Protein AF-A0AA38MM72-F1 (afdb_monomer_lite)

Foldseek 3Di:
DDDDDDDPDDDDDDDDDDDDDQPDDDPPPPPPPPPPPPPPCPPDDPVPPPPDDDAEAAFEEEACDPQQHPDQCHHPVNVVVVVVCVSSVHHYHYDYWPDHPQPWDQDPVRQTDTQLNCCLVVVGVYYDYPDDDDPSSVVRDDDDPDPDDDDDDDDDPDDDDDPPVVVVVVVDDPVVVVVVVVVLVVVLVVVLVVCVVPVPDPQSVDSVSSSVVSVVVVD

Radius of gyration: 37.75 Å; chains: 1; bounding box: 80×38×104 Å

Sequence (219 aa):
MWSFSLYDTIFVTLKPKFYLWYPYSSTFVEKNFCRMTKKFTKNLTIAQIPKILIPKPLKVRMVIRPPYVINKNSGSDIEMVKEIAKILKTELVLSHSDKPLDFGYLQPNGTPTGAFGAAYYHKADLVIGAFLVNQDRYRLLDISCSYYSEQRHWCVPRATKIPSWKQVFVTMKLETWCLIFGIYIIITTLLWGLDVVKNVETAYRKLCNCFFISLRIFL

Organism: NCBI:txid2755281

Structure (mmCIF, N/CA/C/O backbone):
data_AF-A0AA38MM72-F1
#
_entry.id   AF-A0AA38MM72-F1
#
loop_
_atom_site.group_PDB
_atom_site.id
_atom_site.type_symbol
_atom_site.label_atom_id
_atom_site.label_alt_id
_atom_site.label_comp_id
_atom_site.label_asym_id
_atom_site.label_entity_id
_atom_site.label_seq_id
_atom_site.pdbx_PDB_ins_code
_atom_site.Cartn_x
_atom_site.Cartn_y
_atom_site.Cartn_z
_atom_site.occupancy
_atom_site.B_iso_or_equiv
_atom_site.auth_seq_id
_atom_site.auth_comp_id
_atom_site.auth_asym_id
_atom_site.auth_atom_id
_atom_site.pdbx_PDB_model_num
ATOM 1 N N . MET A 1 1 ? 17.233 11.419 -11.191 1.00 32.41 1 MET A N 1
ATOM 2 C CA . MET A 1 1 ? 16.021 10.875 -10.545 1.00 32.41 1 MET A CA 1
ATOM 3 C C . MET A 1 1 ? 15.175 12.075 -10.165 1.00 32.41 1 MET A C 1
ATOM 5 O O . MET A 1 1 ? 15.543 12.782 -9.242 1.00 32.41 1 MET A O 1
ATOM 9 N N . TRP A 1 2 ? 14.158 12.400 -10.961 1.00 23.84 2 TRP A N 1
ATOM 10 C CA . TRP A 1 2 ? 13.303 13.561 -10.706 1.00 23.84 2 TRP A CA 1
ATOM 11 C C . TRP A 1 2 ? 12.098 13.081 -9.899 1.00 23.84 2 TRP A C 1
ATOM 13 O O . TRP A 1 2 ? 11.348 12.230 -10.372 1.00 23.84 2 TRP A O 1
ATOM 23 N N . SER A 1 3 ? 11.974 13.559 -8.662 1.00 23.53 3 SER A N 1
ATOM 24 C CA . SER A 1 3 ? 10.815 13.329 -7.800 1.00 23.53 3 SER A CA 1
ATOM 25 C C . SER A 1 3 ? 9.988 14.607 -7.802 1.00 23.53 3 SER A C 1
ATOM 27 O O . SER A 1 3 ? 10.490 15.660 -7.415 1.00 23.53 3 SER A O 1
ATOM 29 N N . PHE A 1 4 ? 8.749 14.529 -8.275 1.00 24.83 4 PHE A N 1
ATOM 30 C CA . PHE A 1 4 ? 7.796 15.628 -8.187 1.00 24.83 4 PHE A CA 1
ATOM 31 C C . PHE A 1 4 ? 6.841 15.325 -7.032 1.00 24.83 4 PHE A C 1
ATOM 33 O O . PHE A 1 4 ? 6.022 14.412 -7.127 1.00 24.83 4 PHE A O 1
ATOM 40 N N . SER A 1 5 ? 6.956 16.080 -5.939 1.00 27.00 5 SER A N 1
ATOM 41 C CA . SER A 1 5 ? 5.986 16.054 -4.842 1.00 27.00 5 SER A CA 1
ATOM 42 C C . SER A 1 5 ? 4.916 17.110 -5.096 1.00 27.00 5 SER A C 1
ATOM 44 O O . SER A 1 5 ? 5.187 18.305 -5.008 1.00 27.00 5 SER A O 1
ATOM 46 N N . LEU A 1 6 ? 3.698 16.670 -5.402 1.00 25.72 6 LEU A N 1
ATOM 47 C CA . LEU A 1 6 ? 2.503 17.511 -5.350 1.00 25.72 6 LEU A CA 1
ATOM 48 C C . LEU A 1 6 ? 1.948 17.449 -3.925 1.00 25.72 6 LEU A C 1
ATOM 50 O O . LEU A 1 6 ? 1.487 16.394 -3.486 1.00 25.72 6 LEU A O 1
ATOM 54 N N . TYR A 1 7 ? 2.039 18.563 -3.202 1.00 27.39 7 TYR A N 1
ATOM 55 C CA . TYR A 1 7 ? 1.445 18.721 -1.879 1.00 27.39 7 TYR A CA 1
ATOM 56 C C . TYR A 1 7 ? 0.093 19.420 -2.022 1.00 27.39 7 TYR A C 1
ATOM 58 O O . TYR A 1 7 ? 0.056 20.620 -2.275 1.00 27.39 7 TYR A O 1
ATOM 66 N N . ASP A 1 8 ? -1.000 18.692 -1.804 1.00 26.11 8 ASP A N 1
ATOM 67 C CA . ASP A 1 8 ? -2.289 19.302 -1.474 1.00 26.11 8 ASP A CA 1
ATOM 68 C C . ASP A 1 8 ? -2.434 19.279 0.050 1.00 26.11 8 ASP A C 1
ATOM 70 O O . ASP A 1 8 ? -2.886 18.299 0.645 1.00 26.11 8 ASP A O 1
ATOM 74 N N . THR A 1 9 ? -1.985 20.346 0.709 1.00 26.16 9 THR A N 1
ATOM 75 C CA . THR A 1 9 ? -2.136 20.498 2.161 1.00 26.16 9 THR A CA 1
ATOM 76 C C . THR A 1 9 ? -3.455 21.210 2.446 1.00 26.16 9 THR A C 1
ATOM 78 O O . THR A 1 9 ? -3.550 22.430 2.330 1.00 26.16 9 THR A O 1
ATOM 81 N N . ILE A 1 10 ? -4.486 20.456 2.827 1.00 24.31 10 ILE A N 1
ATOM 82 C CA . ILE A 1 10 ? -5.770 21.012 3.270 1.00 24.31 10 ILE A CA 1
ATOM 83 C C . ILE A 1 10 ? -5.755 21.106 4.800 1.00 24.31 10 ILE A C 1
ATOM 85 O O . ILE A 1 10 ? -5.718 20.091 5.494 1.00 24.31 10 ILE A O 1
ATOM 89 N N . PHE A 1 11 ? -5.818 22.325 5.339 1.00 21.97 11 PHE A N 1
ATOM 90 C CA . PHE A 1 11 ? -6.047 22.549 6.767 1.00 21.97 11 PHE A CA 1
ATOM 91 C C . PHE A 1 11 ? -7.550 22.485 7.055 1.00 21.97 11 PHE A C 1
ATOM 93 O O . PHE A 1 11 ? -8.297 23.391 6.690 1.00 21.97 11 PHE A O 1
ATOM 100 N N . VAL A 1 12 ? -8.003 21.421 7.723 1.00 24.05 12 VAL A N 1
ATOM 101 C CA . VAL A 1 12 ? -9.383 21.310 8.216 1.00 24.05 12 VAL A CA 1
ATOM 102 C C . VAL A 1 12 ? -9.382 21.479 9.730 1.00 24.05 12 VAL A C 1
ATOM 104 O O . VAL A 1 12 ? -8.858 20.649 10.470 1.00 24.05 12 VAL A O 1
ATOM 107 N N . THR A 1 13 ? -9.966 22.576 10.205 1.00 23.27 13 THR A N 1
ATOM 108 C CA . THR A 1 13 ? -10.175 22.827 11.634 1.00 23.27 13 THR A CA 1
ATOM 109 C C . THR A 1 13 ? -11.450 22.110 12.086 1.00 23.27 13 THR A C 1
ATOM 111 O O . THR A 1 13 ? -12.556 22.566 11.801 1.00 23.27 13 THR A O 1
ATOM 114 N N . LEU A 1 14 ? -11.319 20.977 12.783 1.00 27.95 14 LEU A N 1
ATOM 115 C CA . LEU A 1 14 ? -12.459 20.272 13.381 1.00 27.95 14 LEU A CA 1
ATOM 116 C C . LEU A 1 14 ? -12.849 20.850 14.744 1.00 27.95 14 LEU A C 1
ATOM 118 O O . LEU A 1 14 ? -12.002 21.151 15.583 1.00 27.95 14 LEU A O 1
ATOM 122 N N . LYS A 1 15 ? -14.162 20.944 14.979 1.00 27.84 15 LYS A N 1
ATOM 123 C CA . LYS A 1 15 ? -14.760 21.275 16.279 1.00 27.84 15 LYS A CA 1
ATOM 124 C C . LYS A 1 15 ? -14.789 20.055 17.217 1.00 27.84 15 LYS A C 1
ATOM 126 O O . LYS A 1 15 ? -15.280 19.003 16.822 1.00 27.84 15 LYS A O 1
ATOM 131 N N . PRO A 1 16 ? -14.430 20.260 18.496 1.00 36.25 16 PRO A N 1
ATOM 132 C CA . PRO A 1 16 ? -14.665 19.395 19.631 1.00 36.25 16 PRO A CA 1
ATOM 133 C C . PRO A 1 16 ? -15.986 18.652 19.817 1.00 36.25 16 PRO A C 1
ATOM 135 O O . PRO A 1 16 ? -16.845 19.235 20.475 1.00 36.25 16 PRO A O 1
ATOM 138 N N . LYS A 1 17 ? -16.166 17.396 19.409 1.00 27.05 17 LYS A N 1
ATOM 139 C CA . LYS A 1 17 ? -17.084 16.496 20.137 1.00 27.05 17 LYS A CA 1
ATOM 140 C C . LYS A 1 17 ? -16.345 15.204 20.462 1.00 27.05 17 LYS A C 1
ATOM 142 O O . LYS A 1 17 ? -16.329 14.283 19.669 1.00 27.05 17 LYS A O 1
ATOM 147 N N . PHE A 1 18 ? -15.705 15.168 21.630 1.00 34.50 18 PHE A N 1
ATOM 148 C CA . PHE A 1 18 ? -15.050 13.968 22.147 1.00 34.50 18 PHE A CA 1
ATOM 149 C C . PHE A 1 18 ? -15.966 13.259 23.143 1.00 34.50 18 PHE A C 1
ATOM 151 O O . PHE A 1 18 ? -16.403 13.869 24.120 1.00 34.50 18 PHE A O 1
ATOM 158 N N . TYR A 1 19 ? -16.172 11.959 22.938 1.00 30.36 19 TYR A N 1
ATOM 159 C CA . TYR A 1 19 ? -16.681 11.038 23.952 1.00 30.36 19 TYR A CA 1
ATOM 160 C C . TYR A 1 19 ? -15.738 9.836 24.042 1.00 30.36 19 TYR A C 1
ATOM 162 O O . TYR A 1 19 ? -15.990 8.788 23.466 1.00 30.36 19 TYR A O 1
ATOM 170 N N . LEU A 1 20 ? -14.627 9.995 24.759 1.00 32.12 20 LEU A N 1
ATOM 171 C CA . LEU A 1 20 ? -13.823 8.876 25.248 1.00 32.12 20 LEU A CA 1
ATOM 172 C C . LEU A 1 20 ? -13.161 9.310 26.555 1.00 32.12 20 LEU A C 1
ATOM 174 O O . LEU A 1 20 ? -12.198 10.073 26.563 1.00 32.12 20 LEU A O 1
ATOM 178 N N . TRP A 1 21 ? -13.729 8.868 27.675 1.00 32.91 21 TRP A N 1
ATOM 179 C CA . TRP A 1 21 ? -13.112 9.023 28.987 1.00 32.91 21 TRP A CA 1
ATOM 180 C C . TRP A 1 21 ? -12.295 7.762 29.268 1.00 32.91 21 TRP A C 1
ATOM 182 O O . TRP A 1 21 ? -12.839 6.752 29.706 1.00 32.91 21 TRP A O 1
ATOM 192 N N . TYR A 1 22 ? -10.996 7.813 28.972 1.00 33.47 22 TYR A N 1
ATOM 193 C CA . TYR A 1 22 ? -10.022 6.878 29.532 1.00 33.47 22 TYR A CA 1
ATOM 194 C C . TYR A 1 22 ? -9.202 7.630 30.582 1.00 33.47 22 TYR A C 1
ATOM 196 O O . TYR A 1 22 ? -8.626 8.672 30.257 1.00 33.47 22 TYR A O 1
ATOM 204 N N . PRO A 1 23 ? -9.128 7.147 31.832 1.00 30.88 23 PRO A N 1
ATOM 205 C CA . PRO A 1 23 ? -8.270 7.747 32.840 1.00 30.88 23 PRO A CA 1
ATOM 206 C C . PRO A 1 23 ? -6.810 7.401 32.513 1.00 30.88 23 PRO A C 1
ATOM 208 O O . PRO A 1 23 ? -6.269 6.414 33.005 1.00 30.88 23 PRO A O 1
ATOM 211 N N . TYR A 1 24 ? -6.171 8.195 31.653 1.00 33.06 24 TYR A N 1
ATOM 212 C CA . TYR A 1 24 ? -4.731 8.123 31.417 1.00 33.06 24 TYR A CA 1
ATOM 213 C C . TYR A 1 24 ? -4.048 9.349 32.029 1.00 33.06 24 TYR A C 1
ATOM 215 O O . TYR A 1 24 ? -4.240 10.481 31.586 1.00 33.06 24 TYR A O 1
ATOM 223 N N . SER A 1 25 ? -3.259 9.108 33.076 1.00 33.97 25 SER A N 1
ATOM 224 C CA . SER A 1 25 ? -2.378 10.096 33.697 1.00 33.97 25 SER A CA 1
ATOM 225 C C . SER A 1 25 ? -1.105 10.211 32.860 1.00 33.97 25 SER A C 1
ATOM 227 O O . SER A 1 25 ? -0.135 9.489 33.075 1.00 33.97 25 SER A O 1
ATOM 229 N N . SER A 1 26 ? -1.110 11.103 31.872 1.00 35.28 26 SER A N 1
ATOM 230 C CA . SER A 1 26 ? 0.138 11.606 31.301 1.00 35.28 26 SER A CA 1
ATOM 231 C C . SER A 1 26 ? 0.113 13.122 31.290 1.00 35.28 26 SER A C 1
ATOM 233 O O . SER A 1 26 ? -0.742 13.743 30.655 1.00 35.28 26 SER A O 1
ATOM 235 N N . THR A 1 27 ? 1.098 13.698 31.965 1.00 35.62 27 THR A N 1
ATOM 236 C CA . THR A 1 27 ? 1.344 15.130 32.182 1.00 35.62 27 THR A CA 1
ATOM 237 C C . THR A 1 27 ? 1.542 15.951 30.897 1.00 35.62 27 THR A C 1
ATOM 239 O O . THR A 1 27 ? 1.690 17.169 30.956 1.00 35.62 27 THR A O 1
ATOM 242 N N . PHE A 1 28 ? 1.521 15.322 29.717 1.00 35.44 28 PHE A N 1
ATOM 243 C CA . PHE A 1 28 ? 1.765 15.979 28.431 1.00 35.44 28 PHE A CA 1
ATOM 244 C C . PHE A 1 28 ? 0.488 16.492 27.735 1.00 35.44 28 PHE A C 1
ATOM 246 O O . PHE A 1 28 ? 0.547 17.447 26.963 1.00 35.44 28 PHE A O 1
ATOM 253 N N . VAL A 1 29 ? -0.687 15.917 28.028 1.00 41.81 29 VAL A N 1
ATOM 254 C CA . VAL A 1 29 ? -1.955 16.275 27.348 1.00 41.81 29 VAL A CA 1
ATOM 255 C C . VAL A 1 29 ? -2.703 17.422 28.053 1.00 41.81 29 VAL A C 1
ATOM 257 O O . VAL A 1 29 ? -3.551 18.089 27.456 1.00 41.81 29 VAL A O 1
ATOM 260 N N . GLU A 1 30 ? -2.353 17.732 29.304 1.00 36.69 30 GLU A N 1
ATOM 261 C CA . GLU A 1 30 ? -3.107 18.675 30.145 1.00 36.69 30 GLU A CA 1
ATOM 262 C C . GLU A 1 30 ? -3.118 20.123 29.637 1.00 36.69 30 GLU A C 1
ATOM 264 O O . GLU A 1 30 ? -4.115 20.827 29.815 1.00 36.69 30 GLU A O 1
ATOM 269 N N . LYS A 1 31 ? -2.056 20.598 28.972 1.00 35.38 31 LYS A N 1
ATOM 270 C CA . LYS A 1 31 ? -1.933 22.041 28.690 1.00 35.38 31 LYS A CA 1
ATOM 271 C C . LYS A 1 31 ? -2.835 22.549 27.563 1.00 35.38 31 LYS A C 1
ATOM 273 O O . LYS A 1 31 ? -3.270 23.695 27.630 1.00 35.38 31 LYS A O 1
ATOM 278 N N . ASN A 1 32 ? -3.181 21.711 26.584 1.00 33.88 32 ASN A N 1
ATOM 279 C CA . ASN A 1 32 ? -3.994 22.139 25.436 1.00 33.88 32 ASN A CA 1
ATOM 280 C C . ASN A 1 32 ? -5.433 21.598 25.448 1.00 33.88 32 ASN A C 1
ATOM 282 O O . ASN A 1 32 ? -6.295 22.168 24.780 1.00 33.88 32 ASN A O 1
ATOM 286 N N . PHE A 1 33 ? -5.738 20.563 26.241 1.00 38.56 33 PHE A N 1
ATOM 287 C CA . PHE A 1 33 ? -7.086 19.977 26.297 1.00 38.56 33 PHE A CA 1
ATOM 288 C C . PHE A 1 33 ? -8.006 20.643 27.346 1.00 38.56 33 PHE A C 1
ATOM 290 O O . PHE A 1 33 ? -9.227 20.682 27.181 1.00 38.56 33 PHE A O 1
ATOM 297 N N . CYS A 1 34 ? -7.446 21.265 28.392 1.00 40.81 34 CYS A N 1
ATOM 298 C CA . CYS A 1 34 ? -8.213 21.820 29.521 1.00 40.81 34 CYS A CA 1
ATOM 299 C C . CYS A 1 34 ? -8.956 23.146 29.259 1.00 40.81 34 CYS A C 1
ATOM 301 O O . CYS A 1 34 ? -9.682 23.624 30.135 1.00 40.81 34 CYS A O 1
ATOM 303 N N . ARG A 1 35 ? -8.834 23.765 28.075 1.00 36.09 35 ARG A N 1
ATOM 304 C CA . ARG A 1 35 ? -9.536 25.035 27.788 1.00 36.09 35 ARG A CA 1
ATOM 305 C C . ARG A 1 35 ? -10.970 24.840 27.273 1.00 36.09 35 ARG A C 1
ATOM 307 O O . ARG A 1 35 ? -11.770 25.765 27.387 1.00 36.09 35 ARG A O 1
ATOM 314 N N . MET A 1 36 ? -11.320 23.650 26.769 1.00 35.44 36 MET A N 1
ATOM 315 C CA . MET A 1 36 ? -12.621 23.385 26.124 1.00 35.44 36 MET A CA 1
ATOM 316 C C . MET A 1 36 ? -13.637 22.612 26.983 1.00 35.44 36 MET A C 1
ATOM 318 O O . MET A 1 36 ? -14.836 22.682 26.719 1.00 35.44 36 MET A O 1
ATOM 322 N N . THR A 1 37 ? -13.209 21.940 28.053 1.00 39.38 37 THR A N 1
ATOM 323 C CA . THR A 1 37 ? -14.096 21.128 28.911 1.00 39.38 37 THR A CA 1
ATOM 324 C C . THR A 1 37 ? -14.934 21.946 29.901 1.00 39.38 37 THR A C 1
ATOM 326 O O . THR A 1 37 ? -15.977 21.476 30.350 1.00 39.38 37 THR A O 1
ATOM 329 N N . LYS A 1 38 ? -14.569 23.205 30.192 1.00 38.47 38 LYS A N 1
ATOM 330 C CA . LYS A 1 38 ? -15.278 24.052 31.178 1.00 38.47 38 LYS A CA 1
ATOM 331 C C . LYS A 1 38 ? -16.726 24.417 30.810 1.00 38.47 38 LYS A C 1
ATOM 333 O O . LYS A 1 38 ? -17.464 24.872 31.680 1.00 38.47 38 LYS A O 1
ATOM 338 N N . LYS A 1 39 ? -17.146 24.263 29.546 1.00 38.91 39 LYS A N 1
ATOM 339 C CA . LYS A 1 39 ? -18.488 24.686 29.090 1.00 38.91 39 LYS A CA 1
ATOM 340 C C . LYS A 1 39 ? -19.541 23.569 29.126 1.00 38.91 39 LYS A C 1
ATOM 342 O O . LYS A 1 39 ? -20.723 23.884 29.194 1.00 38.91 39 LYS A O 1
ATOM 347 N N . PHE A 1 40 ? -19.129 22.298 29.130 1.00 40.00 40 PHE A N 1
ATOM 348 C CA . PHE A 1 40 ? -20.034 21.134 29.087 1.00 40.00 40 PHE A CA 1
ATOM 349 C C . PHE A 1 40 ? -20.203 20.410 30.432 1.00 40.00 40 PHE A C 1
ATOM 351 O O . PHE A 1 40 ? -21.110 19.597 30.579 1.00 40.00 40 PHE A O 1
ATOM 358 N N . THR A 1 41 ? -19.392 20.727 31.442 1.00 43.66 41 THR A N 1
ATOM 359 C CA . THR A 1 41 ? -19.441 20.087 32.769 1.00 43.66 41 THR A CA 1
ATOM 360 C C . THR A 1 41 ? -20.466 20.684 33.732 1.00 43.66 41 THR A C 1
ATOM 362 O O . THR A 1 41 ? -20.583 20.201 34.851 1.00 43.66 41 THR A O 1
ATOM 365 N N . LYS A 1 42 ? -21.244 21.702 33.336 1.00 44.91 42 LYS A N 1
ATOM 366 C CA . LYS A 1 42 ? -22.179 22.358 34.268 1.00 44.91 42 LYS A CA 1
ATOM 367 C C . LYS A 1 42 ? -23.323 21.459 34.760 1.00 44.91 42 LYS A C 1
ATOM 369 O O . LYS A 1 42 ? -23.822 21.719 35.845 1.00 44.91 42 LYS A O 1
ATOM 374 N N . ASN A 1 43 ? -23.682 20.397 34.026 1.00 45.53 43 ASN A N 1
ATOM 375 C CA . ASN A 1 43 ? -24.816 19.523 34.375 1.00 45.53 43 ASN A CA 1
ATOM 376 C C . ASN A 1 43 ? -24.464 18.032 34.547 1.00 45.53 43 ASN A C 1
ATOM 378 O O . ASN A 1 43 ? -25.344 17.245 34.882 1.00 45.53 43 ASN A O 1
ATOM 382 N N . LEU A 1 44 ? -23.207 17.624 34.345 1.00 46.78 44 LEU A N 1
ATOM 383 C CA . LEU A 1 44 ? -22.751 16.271 34.682 1.00 46.78 44 LEU A CA 1
ATOM 384 C C . LEU A 1 44 ? -22.163 16.317 36.090 1.00 46.78 44 LEU A C 1
ATOM 386 O O . LEU A 1 44 ? -21.010 16.704 36.282 1.00 46.78 44 LEU A O 1
ATOM 390 N N . THR A 1 45 ? -22.966 15.964 37.092 1.00 44.62 45 THR A N 1
ATOM 391 C CA . THR A 1 45 ? -22.445 15.799 38.449 1.00 44.62 45 THR A CA 1
ATOM 392 C C . THR A 1 45 ? -21.513 14.588 38.453 1.00 44.62 45 THR A C 1
ATOM 394 O O . THR A 1 45 ? -21.902 13.482 38.086 1.00 44.62 45 THR A O 1
ATOM 397 N N . ILE A 1 46 ? -20.260 14.792 38.869 1.00 51.59 46 ILE A N 1
ATOM 398 C CA . ILE A 1 46 ? -19.204 13.761 38.961 1.00 51.59 46 ILE A CA 1
ATOM 399 C C . ILE A 1 46 ? -19.684 12.508 39.731 1.00 51.59 46 ILE A C 1
ATOM 401 O O . ILE A 1 46 ? -19.192 11.409 39.502 1.00 51.59 46 ILE A O 1
ATOM 405 N N . ALA A 1 47 ? -20.705 12.656 40.582 1.00 50.00 47 ALA A N 1
ATOM 406 C CA . ALA A 1 47 ? -21.383 11.587 41.309 1.00 50.00 47 ALA A CA 1
AT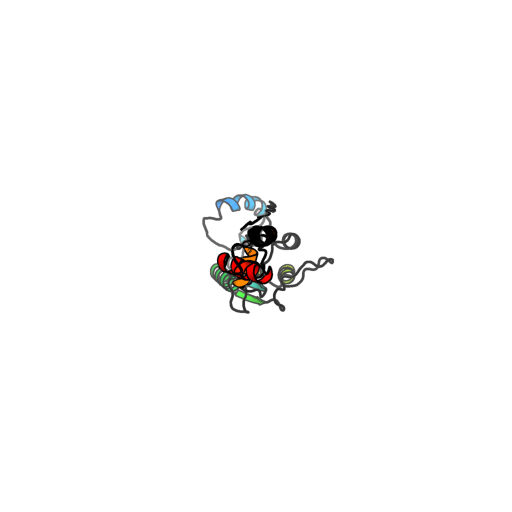OM 407 C C . ALA A 1 47 ? -22.047 10.505 40.428 1.00 50.00 47 ALA A C 1
ATOM 409 O O . ALA A 1 47 ? -22.276 9.402 40.918 1.00 50.00 47 ALA A O 1
ATOM 410 N N . GLN A 1 48 ? -22.358 10.793 39.159 1.00 50.69 48 GLN A N 1
ATOM 411 C CA . GLN A 1 48 ? -22.999 9.843 38.235 1.00 50.69 48 GLN A CA 1
ATOM 412 C C . GLN A 1 48 ? -22.005 8.968 37.461 1.00 50.69 48 GLN A C 1
ATOM 414 O O . GLN A 1 48 ? -22.421 8.047 36.757 1.00 50.69 48 GLN A O 1
ATOM 419 N N . ILE A 1 49 ? -20.700 9.233 37.569 1.00 53.47 49 ILE A N 1
ATOM 420 C CA . ILE A 1 49 ? -19.685 8.373 36.962 1.00 53.47 49 ILE A CA 1
ATOM 421 C C . ILE A 1 49 ? -19.532 7.150 37.876 1.00 53.47 49 ILE A C 1
ATOM 423 O O . ILE A 1 49 ? -19.177 7.315 39.048 1.00 53.47 49 ILE A O 1
ATOM 427 N N . PRO A 1 50 ? -19.807 5.925 37.395 1.00 56.22 50 PRO A N 1
ATOM 428 C CA . PRO A 1 50 ? -19.641 4.738 38.217 1.00 56.22 50 PRO A CA 1
ATOM 429 C C . PRO A 1 50 ? -18.189 4.650 38.698 1.00 56.22 50 PRO A C 1
ATOM 431 O O . PRO A 1 50 ? -17.251 4.755 37.911 1.00 56.22 50 PRO A O 1
ATOM 434 N N . LYS A 1 51 ? -18.009 4.444 40.009 1.00 51.72 51 LYS A N 1
ATOM 435 C CA . LYS A 1 51 ? -16.687 4.359 40.661 1.00 51.72 51 LYS A CA 1
ATOM 436 C C . LYS A 1 51 ? -15.823 3.214 40.115 1.00 51.72 51 LYS A C 1
ATOM 438 O O . LYS A 1 51 ? -14.614 3.212 40.313 1.00 51.72 51 LYS A O 1
ATOM 443 N N . ILE A 1 52 ? -16.451 2.247 39.446 1.00 55.00 52 ILE A N 1
ATOM 444 C CA . ILE A 1 52 ? -15.822 1.092 38.817 1.00 55.00 52 ILE A CA 1
ATOM 445 C C . ILE A 1 52 ? -16.309 1.050 37.369 1.00 55.00 52 ILE A C 1
ATOM 447 O O . ILE A 1 52 ? -17.470 0.742 37.102 1.00 55.00 52 ILE A O 1
ATOM 451 N N . LEU A 1 53 ? -15.420 1.370 36.432 1.00 59.69 53 LEU A N 1
ATOM 452 C CA . LEU A 1 53 ? -15.638 1.098 35.016 1.00 59.69 53 LEU A CA 1
ATOM 453 C C . LEU A 1 53 ? -15.147 -0.318 34.736 1.00 59.69 53 LEU A C 1
ATOM 455 O O . LEU A 1 53 ? -13.957 -0.597 34.858 1.00 59.69 53 LEU A O 1
ATOM 459 N N . ILE A 1 54 ? -16.063 -1.212 34.372 1.00 62.16 54 ILE A N 1
ATOM 460 C CA . ILE A 1 54 ? -15.696 -2.540 33.880 1.00 62.16 54 ILE A CA 1
ATOM 461 C C . ILE A 1 54 ? -15.170 -2.347 32.451 1.00 62.16 54 ILE A C 1
ATOM 463 O O . ILE A 1 54 ? -15.929 -1.856 31.606 1.00 62.16 54 ILE A O 1
ATOM 467 N N . PRO A 1 55 ? -13.899 -2.680 32.161 1.00 67.69 55 PRO A N 1
ATOM 468 C CA . PRO A 1 55 ? -13.359 -2.525 30.819 1.00 67.69 55 PRO A CA 1
ATOM 469 C C . PRO A 1 55 ? -14.126 -3.450 29.872 1.00 67.69 55 PRO A C 1
ATOM 471 O O . PRO A 1 55 ? -14.144 -4.667 30.048 1.00 67.69 55 PRO A O 1
ATOM 474 N N . LYS A 1 56 ? -14.808 -2.866 28.883 1.00 80.88 56 LYS A N 1
ATOM 475 C CA . LYS A 1 56 ? -15.414 -3.638 27.795 1.00 80.88 56 LYS A CA 1
ATOM 476 C C . LYS A 1 56 ? -14.328 -4.053 26.804 1.00 80.88 56 LYS A C 1
ATOM 478 O O . LYS A 1 56 ? -13.449 -3.228 26.540 1.00 80.88 56 LYS A O 1
ATOM 483 N N . PRO A 1 57 ? -14.419 -5.264 26.225 1.00 88.94 57 PRO A N 1
ATOM 484 C CA . PRO A 1 57 ? -13.468 -5.705 25.218 1.00 88.94 57 PRO A CA 1
ATOM 485 C C . PRO A 1 57 ? -13.457 -4.723 24.047 1.00 88.94 57 PRO A C 1
ATOM 487 O O . PRO A 1 57 ? -14.515 -4.365 23.527 1.00 88.94 57 PRO A O 1
ATOM 490 N N . LEU A 1 58 ? -12.263 -4.305 23.640 1.00 89.94 58 LEU A N 1
ATOM 491 C CA . LEU A 1 58 ? -12.044 -3.446 22.487 1.00 89.94 58 LEU A CA 1
ATOM 492 C C . LEU A 1 58 ? -12.223 -4.271 21.213 1.00 89.94 58 LEU A C 1
ATOM 494 O O . LEU A 1 58 ? -11.389 -5.126 20.893 1.00 89.94 58 LEU A O 1
ATOM 498 N N . LYS A 1 59 ? -13.306 -4.018 20.476 1.00 94.50 59 LYS A N 1
ATOM 499 C CA . LYS A 1 59 ? -13.584 -4.703 19.211 1.00 94.50 59 LYS A CA 1
ATOM 500 C C . LYS A 1 59 ? -12.903 -3.975 18.068 1.00 94.50 59 LYS A C 1
ATOM 502 O O . LYS A 1 59 ? -13.296 -2.866 17.706 1.00 94.50 59 LYS A O 1
ATOM 507 N N . VAL A 1 60 ? -11.922 -4.620 17.452 1.00 94.88 60 VAL A N 1
ATOM 508 C CA . VAL A 1 60 ? -11.171 -4.046 16.334 1.00 94.88 60 VAL A CA 1
ATOM 509 C C . VAL A 1 60 ? -11.471 -4.821 15.061 1.00 94.88 60 VAL A C 1
ATOM 511 O O . VAL A 1 60 ? -11.331 -6.045 15.011 1.00 94.88 60 VAL A O 1
ATOM 514 N N . ARG A 1 61 ? -11.888 -4.110 14.014 1.00 95.06 61 ARG A N 1
ATOM 515 C CA . ARG A 1 61 ? -12.039 -4.656 12.663 1.00 95.06 61 ARG A CA 1
ATOM 516 C C . ARG A 1 61 ? -10.797 -4.325 11.849 1.00 95.06 61 ARG A C 1
ATOM 518 O O . ARG A 1 61 ? -10.436 -3.162 11.701 1.00 95.06 61 ARG A O 1
ATOM 525 N N . MET A 1 62 ? -10.162 -5.351 11.302 1.00 94.00 62 MET A N 1
ATOM 526 C CA . MET A 1 62 ? -8.908 -5.229 10.572 1.00 94.00 62 MET A CA 1
ATOM 527 C C . MET A 1 62 ? -9.068 -5.628 9.110 1.00 94.00 62 MET A C 1
ATOM 529 O O . MET A 1 62 ? -9.707 -6.637 8.799 1.00 94.00 62 MET A O 1
ATOM 533 N N . VAL A 1 63 ? -8.462 -4.853 8.215 1.00 93.88 63 VAL A N 1
ATOM 534 C CA . VAL A 1 63 ? -8.411 -5.171 6.781 1.00 93.88 63 VAL A CA 1
ATOM 535 C C . VAL A 1 63 ? -7.130 -5.934 6.481 1.00 93.88 63 VAL A C 1
ATOM 537 O O . VAL A 1 63 ? -6.042 -5.476 6.818 1.00 93.88 63 VAL A O 1
ATOM 540 N N . ILE A 1 64 ? -7.248 -7.093 5.829 1.00 92.62 64 ILE A N 1
ATOM 541 C CA . ILE A 1 64 ? -6.084 -7.886 5.413 1.00 92.62 64 ILE A CA 1
ATOM 542 C C . ILE A 1 64 ? -5.362 -7.145 4.277 1.00 92.62 64 ILE A C 1
ATOM 544 O O . ILE A 1 64 ? -5.887 -7.047 3.162 1.00 92.62 64 ILE A O 1
ATOM 548 N N . ARG A 1 65 ? -4.172 -6.612 4.581 1.00 91.00 65 ARG A N 1
ATOM 549 C CA . ARG A 1 65 ? -3.279 -5.891 3.664 1.00 91.00 65 ARG A CA 1
ATOM 550 C C . ARG A 1 65 ? -1.825 -6.000 4.141 1.00 91.00 65 ARG A C 1
ATOM 552 O O . ARG A 1 65 ? -1.474 -5.363 5.133 1.00 91.00 65 ARG A O 1
ATOM 559 N N . PRO A 1 66 ? -0.952 -6.732 3.437 1.00 90.44 66 PRO A N 1
ATOM 560 C CA . PRO A 1 66 ? 0.474 -6.740 3.751 1.00 90.44 66 PRO A CA 1
ATOM 561 C C . PRO A 1 66 ? 1.119 -5.352 3.545 1.00 90.44 66 PRO A C 1
ATOM 563 O O . PRO A 1 66 ? 0.730 -4.650 2.607 1.00 90.44 66 PRO A O 1
ATOM 566 N N . PRO A 1 67 ? 2.102 -4.948 4.375 1.00 90.12 67 PRO A N 1
ATOM 567 C CA . PRO A 1 67 ? 2.638 -5.655 5.549 1.00 90.12 67 PRO A CA 1
ATOM 568 C C . PRO A 1 67 ? 1.848 -5.413 6.856 1.00 90.12 67 PRO A C 1
ATOM 570 O O . PRO A 1 67 ? 2.169 -6.006 7.884 1.00 90.12 67 PRO A O 1
ATOM 573 N N . TYR A 1 68 ? 0.814 -4.567 6.822 1.00 91.56 68 TYR A N 1
ATOM 574 C CA . TYR A 1 68 ? 0.035 -4.142 7.991 1.00 91.56 68 TYR A CA 1
ATOM 575 C C . TYR A 1 68 ? -0.688 -5.294 8.685 1.00 91.56 68 TYR A C 1
ATOM 577 O O . TYR A 1 68 ? -0.605 -5.457 9.900 1.00 91.56 68 TYR A O 1
ATOM 585 N N . VAL A 1 69 ? -1.365 -6.120 7.894 1.00 93.06 69 VAL A N 1
ATOM 586 C CA . VAL A 1 69 ? -2.072 -7.328 8.318 1.00 93.06 69 VAL A CA 1
ATOM 587 C C . VAL A 1 69 ? -1.767 -8.395 7.275 1.00 93.06 69 VAL A C 1
ATOM 589 O O . VAL A 1 69 ? -2.313 -8.367 6.170 1.00 93.06 69 VAL A O 1
ATOM 592 N N . ILE A 1 70 ? -0.847 -9.300 7.602 1.00 90.12 70 ILE A N 1
ATOM 593 C CA . ILE A 1 70 ? -0.376 -10.356 6.693 1.00 90.12 70 ILE A CA 1
ATOM 594 C C . ILE A 1 70 ? -1.305 -11.564 6.788 1.00 90.12 70 ILE A C 1
ATOM 596 O O . ILE A 1 70 ? -1.736 -12.117 5.778 1.00 90.12 70 ILE A O 1
ATOM 600 N N . ASN A 1 71 ? -1.633 -11.959 8.014 1.00 86.31 71 ASN A N 1
ATOM 601 C CA . ASN A 1 71 ? -2.598 -13.007 8.309 1.00 86.31 71 ASN A CA 1
ATOM 602 C C . ASN A 1 71 ? -3.502 -12.550 9.469 1.00 86.31 71 ASN A C 1
ATOM 604 O O . ASN A 1 71 ? -3.434 -11.403 9.907 1.00 86.31 71 ASN A O 1
ATOM 608 N N . LYS A 1 72 ? -4.367 -13.434 9.976 1.00 86.44 72 LYS A N 1
ATOM 609 C CA . LYS A 1 72 ? -5.290 -13.083 11.070 1.00 86.44 72 LYS A CA 1
ATOM 610 C C . LYS A 1 72 ? -4.582 -12.717 12.390 1.00 86.44 72 LYS A C 1
ATOM 612 O O . LYS A 1 72 ? -5.159 -12.036 13.224 1.00 86.44 72 LYS A O 1
ATOM 617 N N . ASN A 1 73 ? -3.327 -13.125 12.574 1.00 88.38 73 ASN A N 1
ATOM 618 C CA . ASN A 1 73 ? -2.620 -13.033 13.853 1.00 88.38 73 ASN A CA 1
ATOM 619 C C . ASN A 1 73 ? -1.309 -12.223 13.802 1.00 88.38 73 ASN A C 1
ATOM 621 O O . ASN A 1 73 ? -0.743 -11.946 14.864 1.00 88.38 73 ASN A O 1
ATOM 625 N N . SER A 1 74 ? -0.823 -11.849 12.613 1.00 91.56 74 SER A N 1
ATOM 626 C CA . SER A 1 74 ? 0.458 -11.175 12.387 1.00 91.56 74 SER A CA 1
ATOM 627 C C . SER A 1 74 ? 0.381 -10.024 11.379 1.00 91.56 74 SER A C 1
ATOM 629 O O . SER A 1 74 ? -0.381 -10.038 10.405 1.00 91.56 74 SER A O 1
ATOM 631 N N . GLY A 1 75 ? 1.222 -9.024 11.626 1.00 93.12 75 GLY A N 1
ATOM 632 C CA . GLY A 1 75 ? 1.307 -7.782 10.869 1.00 93.12 75 GLY A CA 1
ATOM 633 C C . GLY A 1 75 ? 1.558 -6.601 11.805 1.00 93.12 75 GLY A C 1
ATOM 634 O O . GLY A 1 75 ? 1.232 -6.672 12.993 1.00 93.12 75 GLY A O 1
ATOM 635 N N . SER A 1 76 ? 2.131 -5.520 11.275 1.00 93.25 76 SER A N 1
ATOM 636 C CA . SER A 1 76 ? 2.510 -4.353 12.086 1.00 93.25 76 SER A CA 1
ATOM 637 C C . SER A 1 76 ? 1.316 -3.716 12.803 1.00 93.25 76 SER A C 1
ATOM 639 O O . SER A 1 76 ? 1.421 -3.311 13.959 1.00 93.25 76 SER A O 1
ATOM 641 N N . ASP A 1 77 ? 0.154 -3.675 12.149 1.00 93.31 77 ASP A N 1
ATOM 642 C CA . ASP A 1 77 ? -1.057 -3.090 12.722 1.00 93.31 77 ASP A CA 1
ATOM 643 C C . ASP A 1 77 ? -1.628 -3.970 13.845 1.00 93.31 77 ASP A C 1
ATOM 645 O O . ASP A 1 77 ? -2.197 -3.458 14.807 1.00 93.31 77 ASP A O 1
ATOM 649 N N . ILE A 1 78 ? -1.459 -5.296 13.760 1.00 94.31 78 ILE A N 1
ATOM 650 C CA . ILE A 1 78 ? -1.914 -6.221 14.811 1.00 94.31 78 ILE A CA 1
ATOM 651 C C . ILE A 1 78 ? -1.087 -6.017 16.080 1.00 94.31 78 ILE A C 1
ATOM 653 O O . ILE A 1 78 ? -1.639 -5.982 17.180 1.00 94.31 78 ILE A O 1
ATOM 657 N N . GLU A 1 79 ? 0.228 -5.881 15.936 1.00 94.06 79 GLU A N 1
ATOM 658 C CA . GLU A 1 79 ? 1.131 -5.626 17.060 1.00 94.06 79 GLU A CA 1
ATOM 659 C C . GLU A 1 79 ? 0.840 -4.273 17.709 1.00 94.06 79 GLU A C 1
ATOM 661 O O . GLU A 1 79 ? 0.676 -4.205 18.927 1.00 94.06 79 GLU A O 1
ATOM 666 N N . MET A 1 80 ? 0.643 -3.227 16.902 1.00 93.25 80 MET A N 1
ATOM 667 C CA . MET A 1 80 ? 0.249 -1.905 17.392 1.00 93.25 80 MET A CA 1
ATOM 668 C C . MET A 1 80 ? -1.039 -1.963 18.228 1.00 93.25 80 MET A C 1
ATOM 670 O O . MET A 1 80 ? -1.098 -1.412 19.327 1.00 93.25 80 MET A O 1
ATOM 674 N N . VAL A 1 81 ? -2.069 -2.663 17.748 1.00 93.19 81 VAL A N 1
ATOM 675 C CA . VAL A 1 81 ? -3.347 -2.784 18.465 1.00 93.19 81 VAL A CA 1
ATOM 676 C C . VAL A 1 81 ? -3.214 -3.598 19.754 1.00 93.19 81 VAL A C 1
ATOM 678 O O . VAL A 1 81 ? -3.848 -3.259 20.755 1.00 93.19 81 VAL A O 1
ATOM 681 N N . LYS A 1 82 ? -2.372 -4.637 19.769 1.00 94.56 82 LYS A N 1
ATOM 682 C CA . LYS A 1 82 ? -2.063 -5.390 20.995 1.00 94.56 82 LYS A CA 1
ATOM 683 C C . LYS A 1 82 ? -1.420 -4.493 22.051 1.00 94.56 82 LYS A C 1
ATOM 685 O O . LYS A 1 82 ? -1.809 -4.571 23.214 1.00 94.56 82 LYS A O 1
ATOM 690 N N . GLU A 1 83 ? -0.491 -3.622 21.662 1.00 93.50 83 GLU A N 1
ATOM 691 C CA . GLU A 1 83 ? 0.112 -2.658 22.590 1.00 93.50 83 GLU A CA 1
ATOM 692 C C . GLU A 1 83 ? -0.904 -1.623 23.090 1.00 93.50 83 GLU A C 1
ATOM 694 O O . GLU A 1 83 ? -0.961 -1.350 24.290 1.00 93.50 83 GLU A O 1
ATOM 699 N N . ILE A 1 84 ? -1.788 -1.124 22.219 1.00 88.12 84 ILE A N 1
ATOM 700 C CA . ILE A 1 84 ? -2.889 -0.236 22.628 1.00 88.12 84 ILE A CA 1
ATOM 701 C C . ILE A 1 84 ? -3.784 -0.930 23.664 1.00 88.12 84 ILE A C 1
ATOM 703 O O . ILE A 1 84 ? -4.079 -0.349 24.707 1.00 88.12 84 ILE A O 1
ATOM 707 N N . ALA A 1 85 ? -4.181 -2.182 23.428 1.00 89.62 85 ALA A N 1
ATOM 708 C CA . ALA A 1 85 ? -5.019 -2.932 24.363 1.00 89.62 85 ALA A CA 1
ATOM 709 C C . ALA A 1 85 ? -4.336 -3.146 25.727 1.00 89.62 85 ALA A C 1
ATOM 711 O O . ALA A 1 85 ? -4.986 -2.994 26.765 1.00 89.62 85 ALA A O 1
ATOM 712 N N . LYS A 1 86 ? -3.021 -3.417 25.741 1.00 90.00 86 LYS A N 1
ATOM 713 C CA . LYS A 1 86 ? -2.220 -3.510 26.976 1.00 90.00 86 LYS A CA 1
ATOM 714 C C . LYS A 1 86 ? -2.201 -2.190 27.745 1.00 90.00 86 LYS A C 1
ATOM 716 O O . LYS A 1 86 ? -2.416 -2.195 28.956 1.00 90.00 86 LYS A O 1
ATOM 721 N N . ILE A 1 87 ? -1.989 -1.067 27.054 1.00 86.75 87 ILE A N 1
ATOM 722 C CA . ILE A 1 87 ? -1.987 0.275 27.659 1.00 86.75 87 ILE A CA 1
ATOM 723 C C . ILE A 1 87 ? -3.364 0.603 28.248 1.00 86.75 87 ILE A C 1
ATOM 725 O O . ILE A 1 87 ? -3.457 1.102 29.369 1.00 86.75 87 ILE A O 1
ATOM 729 N N . LEU A 1 88 ? -4.433 0.279 27.517 1.00 81.94 88 LEU A N 1
ATOM 730 C CA . LEU A 1 88 ? -5.816 0.507 27.942 1.00 81.94 88 LEU A CA 1
ATOM 731 C C . LEU A 1 88 ? -6.316 -0.513 28.977 1.00 81.94 88 LEU A C 1
ATOM 733 O O . LEU A 1 88 ? -7.416 -0.339 29.502 1.00 81.94 88 LEU A O 1
ATOM 737 N N . LYS A 1 89 ? -5.530 -1.559 29.275 1.00 85.69 89 LYS A N 1
ATOM 738 C CA . LYS A 1 89 ? -5.890 -2.677 30.163 1.00 85.69 89 LYS A CA 1
ATOM 739 C C . LYS A 1 89 ? -7.257 -3.277 29.819 1.00 85.69 89 LYS A C 1
ATOM 741 O O . LYS A 1 89 ? -8.082 -3.513 30.701 1.00 85.69 89 LYS A O 1
ATOM 746 N N . THR A 1 90 ? -7.498 -3.495 28.530 1.00 85.00 90 THR A N 1
ATOM 747 C CA . THR A 1 90 ? -8.746 -4.077 28.033 1.00 85.00 90 THR A CA 1
ATOM 748 C C . THR A 1 90 ? -8.492 -5.352 27.240 1.00 85.00 90 THR A C 1
ATOM 750 O O . THR A 1 90 ? -7.422 -5.538 26.657 1.00 85.00 90 THR A O 1
ATOM 753 N N . GLU A 1 91 ? -9.481 -6.240 27.226 1.00 91.56 91 GLU A N 1
ATOM 754 C CA . GLU A 1 91 ? -9.478 -7.408 26.355 1.00 91.56 91 GLU A CA 1
ATOM 755 C C . GLU A 1 91 ? -9.574 -6.961 24.891 1.00 91.56 91 GLU A C 1
ATOM 757 O O . GLU A 1 91 ? -10.297 -6.023 24.558 1.00 91.56 91 GLU A O 1
ATOM 762 N N . LEU A 1 92 ? -8.841 -7.630 24.006 1.00 92.62 92 LEU A N 1
ATOM 763 C CA . LEU A 1 92 ? -8.806 -7.306 22.587 1.00 92.62 92 LEU A CA 1
ATOM 764 C C . LEU A 1 92 ? -9.563 -8.358 21.781 1.00 92.62 92 LEU A C 1
ATOM 766 O O . LEU A 1 92 ? -9.161 -9.520 21.746 1.00 92.62 92 LEU A O 1
ATOM 770 N N . VAL A 1 93 ? -10.601 -7.932 21.062 1.00 95.44 93 VAL A N 1
ATOM 771 C CA . VAL A 1 93 ? -11.355 -8.792 20.144 1.00 95.44 93 VAL A CA 1
ATOM 772 C C . VAL A 1 93 ? -11.056 -8.364 18.715 1.00 95.44 93 VAL A C 1
ATOM 774 O O . VAL A 1 93 ? -11.562 -7.351 18.231 1.00 95.44 93 VAL A O 1
ATOM 777 N N . LEU A 1 94 ? -10.224 -9.148 18.031 1.00 94.94 94 LEU A N 1
ATOM 778 C CA . LEU A 1 94 ? -9.886 -8.925 16.629 1.00 94.94 94 LEU A CA 1
ATOM 779 C C . LEU A 1 94 ? -10.901 -9.607 15.716 1.00 94.94 94 LEU A C 1
ATOM 781 O O . LEU A 1 94 ? -11.221 -10.786 15.863 1.00 94.94 94 LEU A O 1
ATOM 785 N N . SER A 1 95 ? -11.377 -8.862 14.730 1.00 94.88 95 SER A N 1
ATOM 786 C CA . SER A 1 95 ? -12.202 -9.374 13.644 1.00 94.88 95 SER A CA 1
ATOM 787 C C . SER A 1 95 ? -11.618 -8.914 12.315 1.00 94.88 95 SER A C 1
ATOM 789 O O . SER A 1 95 ? -11.100 -7.807 12.206 1.00 94.88 95 SER A O 1
ATOM 791 N N . HIS A 1 96 ? -11.705 -9.747 11.285 1.00 93.06 96 HIS A N 1
ATOM 792 C CA . HIS A 1 96 ? -11.128 -9.441 9.974 1.00 93.06 96 HIS A CA 1
ATOM 793 C C . HIS A 1 96 ? -12.223 -9.197 8.949 1.00 93.06 96 HIS A C 1
ATOM 795 O O . HIS A 1 96 ? -13.338 -9.697 9.101 1.00 93.06 96 HIS A O 1
ATOM 801 N N . SER A 1 97 ? -11.910 -8.417 7.921 1.00 87.06 97 SER A N 1
ATOM 802 C CA . SER A 1 97 ? -12.764 -8.328 6.745 1.00 87.06 97 SER A CA 1
ATOM 803 C C . SER A 1 97 ? -12.872 -9.688 6.047 1.00 87.06 97 SER A C 1
ATOM 805 O O . SER A 1 97 ? -11.906 -10.452 6.003 1.00 87.06 97 SER A O 1
ATOM 807 N N . ASP A 1 98 ? -14.045 -9.986 5.484 1.00 83.69 98 ASP A N 1
ATOM 808 C CA . ASP A 1 98 ? -14.294 -11.268 4.808 1.00 83.69 98 ASP A CA 1
ATOM 809 C C . ASP A 1 98 ? -13.457 -11.402 3.526 1.00 83.69 98 ASP A C 1
ATOM 811 O O . ASP A 1 98 ? -13.112 -12.503 3.100 1.00 83.69 98 ASP A O 1
ATOM 815 N N . LYS A 1 99 ? -13.107 -10.261 2.919 1.00 88.19 99 LYS A N 1
ATOM 816 C CA . LYS A 1 99 ? -12.295 -10.160 1.705 1.00 88.19 99 LYS A CA 1
ATOM 817 C C . LYS A 1 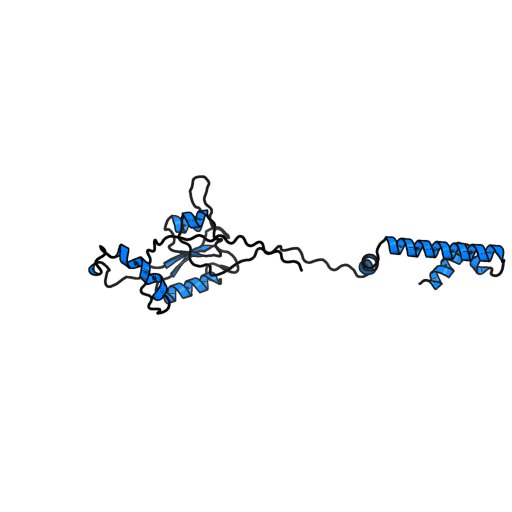99 ? -11.014 -9.358 1.978 1.00 88.19 99 LYS A C 1
ATOM 819 O O . LYS A 1 99 ? -11.046 -8.415 2.780 1.00 88.19 99 LYS A O 1
ATOM 824 N N . PRO A 1 100 ? -9.885 -9.695 1.325 1.00 89.12 100 PRO A N 1
ATOM 825 C CA . PRO A 1 100 ? -8.687 -8.864 1.383 1.00 89.12 100 PRO A CA 1
ATOM 826 C C . PRO A 1 100 ? -8.973 -7.488 0.773 1.00 89.12 100 PRO A C 1
ATOM 828 O O . PRO A 1 100 ? -9.766 -7.378 -0.161 1.00 89.12 100 PRO A O 1
ATOM 831 N N . LEU A 1 101 ? -8.328 -6.443 1.303 1.00 90.75 101 LEU A N 1
ATOM 832 C CA . LEU A 1 101 ? -8.508 -5.051 0.859 1.00 90.75 101 LEU A CA 1
ATOM 833 C C . LEU A 1 101 ? -9.956 -4.518 0.941 1.00 90.75 101 LEU A C 1
ATOM 835 O O . LEU A 1 101 ? -10.295 -3.536 0.280 1.00 90.75 101 LEU A O 1
ATOM 839 N N . ASP A 1 102 ? -10.816 -5.115 1.767 1.00 93.25 102 ASP A N 1
ATOM 840 C CA . ASP A 1 102 ? -12.192 -4.648 1.968 1.00 93.25 102 ASP A CA 1
ATOM 841 C C . ASP A 1 102 ? -12.270 -3.492 2.978 1.00 93.25 102 ASP A C 1
ATOM 843 O O . ASP A 1 102 ? -12.765 -3.600 4.104 1.00 93.25 102 ASP A O 1
ATOM 847 N N . PHE A 1 103 ? -11.752 -2.343 2.548 1.00 93.19 103 PHE A N 1
ATOM 848 C CA . PHE A 1 103 ? -11.822 -1.090 3.296 1.00 93.19 103 PHE A CA 1
ATOM 849 C C . PHE A 1 103 ? -13.242 -0.555 3.425 1.00 93.19 103 PHE A C 1
ATOM 851 O O . PHE A 1 103 ? -13.556 0.143 4.387 1.00 93.19 103 PHE A O 1
ATOM 858 N N . GLY A 1 104 ? -14.085 -0.848 2.438 1.00 93.00 104 GLY A N 1
ATOM 859 C CA . GLY A 1 104 ? -15.380 -0.217 2.300 1.00 93.00 104 GLY A CA 1
ATOM 860 C C . GLY A 1 104 ? -15.336 1.190 1.708 1.00 93.00 104 GLY A C 1
ATOM 861 O O . GLY A 1 104 ? -14.366 1.948 1.850 1.00 93.00 104 GLY A O 1
ATOM 862 N N . TYR A 1 105 ? -16.437 1.537 1.056 1.00 93.38 105 TYR A N 1
ATOM 863 C CA . TYR A 1 105 ? -16.700 2.846 0.471 1.00 93.38 105 TYR A CA 1
ATOM 864 C C . TYR A 1 105 ? -18.144 3.266 0.756 1.00 93.38 105 TYR A C 1
ATOM 866 O O . TYR A 1 105 ? -18.981 2.438 1.136 1.00 93.38 105 TYR A O 1
ATOM 874 N N . LEU A 1 106 ? -18.415 4.561 0.597 1.00 94.50 106 LEU A N 1
ATOM 875 C CA . LEU A 1 106 ? -19.759 5.112 0.682 1.00 94.50 106 LEU A CA 1
ATOM 876 C C . LEU A 1 106 ? -20.462 4.898 -0.660 1.00 94.50 106 LEU A C 1
ATOM 878 O O . LEU A 1 106 ? -19.998 5.385 -1.690 1.00 94.50 106 LEU A O 1
ATOM 882 N N . GLN A 1 107 ? -21.547 4.131 -0.666 1.00 94.56 107 GLN A N 1
ATOM 883 C CA . GLN A 1 107 ? -22.362 3.958 -1.865 1.00 94.56 107 GLN A CA 1
ATOM 884 C C . GLN A 1 107 ? -23.118 5.257 -2.209 1.00 94.56 107 GLN A C 1
ATOM 886 O O . GLN A 1 107 ? -23.362 6.074 -1.318 1.00 94.56 107 GLN A O 1
ATOM 891 N N . PRO A 1 108 ? -23.576 5.437 -3.465 1.00 94.12 108 PRO A N 1
ATOM 892 C CA . PRO A 1 108 ? -24.368 6.608 -3.861 1.00 94.12 108 PRO A CA 1
ATOM 893 C C . PRO A 1 108 ? -25.660 6.797 -3.050 1.00 94.12 108 PRO A C 1
ATOM 895 O O . PRO A 1 108 ? -26.135 7.913 -2.889 1.00 94.12 108 PRO A O 1
ATOM 898 N N . ASN A 1 109 ? -26.211 5.709 -2.504 1.00 93.94 109 ASN A N 1
ATOM 899 C CA . ASN A 1 109 ? -27.373 5.721 -1.611 1.00 93.94 109 ASN A CA 1
ATOM 900 C C . ASN A 1 109 ? -27.040 6.158 -0.164 1.00 93.94 109 ASN A C 1
ATOM 902 O O . ASN A 1 109 ? -27.906 6.090 0.702 1.00 93.94 109 ASN A O 1
ATOM 906 N N . GLY A 1 110 ? -25.791 6.542 0.125 1.00 92.50 110 GLY A N 1
ATOM 907 C CA . GLY A 1 110 ? -25.332 6.941 1.458 1.00 92.50 110 GLY A CA 1
ATOM 908 C C . GLY A 1 110 ? -24.999 5.781 2.403 1.00 92.50 110 GLY A C 1
ATOM 909 O O . GLY A 1 110 ? -24.730 6.017 3.577 1.00 92.50 110 GLY A O 1
ATOM 910 N N . THR A 1 111 ? -24.989 4.536 1.923 1.00 95.44 111 THR A N 1
ATOM 911 C CA . THR A 1 111 ? -24.732 3.348 2.752 1.00 95.44 111 THR A CA 1
ATOM 912 C C . THR A 1 111 ? -23.237 2.995 2.745 1.00 95.44 111 THR A C 1
ATOM 914 O O . THR A 1 111 ? -22.691 2.677 1.682 1.00 95.44 111 THR A O 1
ATOM 917 N N . PRO A 1 112 ? -22.533 3.029 3.892 1.00 94.31 112 PRO A N 1
ATOM 918 C CA . PRO A 1 112 ? -21.145 2.590 3.976 1.00 94.31 112 PRO A CA 1
ATOM 919 C C . PRO A 1 112 ? -21.028 1.061 4.002 1.00 94.31 112 PRO A C 1
ATOM 921 O O . PRO A 1 112 ? -21.815 0.354 4.627 1.00 94.31 112 PRO A O 1
ATOM 924 N N . THR A 1 113 ? -20.001 0.539 3.338 1.00 94.25 113 THR A N 1
ATOM 925 C CA . THR A 1 113 ? -19.750 -0.907 3.185 1.00 94.25 113 THR A CA 1
ATOM 926 C C . THR A 1 113 ? -18.448 -1.345 3.851 1.00 94.25 113 THR A C 1
ATOM 928 O O . THR A 1 113 ? -17.711 -0.508 4.364 1.00 94.25 113 THR A O 1
ATOM 931 N N . GLY A 1 114 ? -18.152 -2.649 3.855 1.00 93.75 114 GLY A N 1
ATOM 932 C CA . GLY A 1 114 ? -16.858 -3.197 4.278 1.00 93.75 114 GLY A CA 1
ATOM 933 C C . GLY A 1 114 ? -16.472 -2.859 5.719 1.00 93.75 114 GLY A C 1
ATOM 934 O O . GLY A 1 114 ? -17.324 -2.718 6.604 1.00 93.75 114 GLY A O 1
ATOM 935 N N . ALA A 1 115 ? -15.171 -2.713 5.969 1.00 93.69 115 ALA A N 1
ATOM 936 C CA . ALA A 1 115 ? -14.665 -2.332 7.286 1.00 93.69 115 ALA A CA 1
ATOM 937 C C . ALA A 1 115 ? -15.072 -0.900 7.703 1.00 93.69 115 ALA A C 1
ATOM 939 O O . ALA A 1 115 ? -15.363 -0.678 8.876 1.00 93.69 115 ALA A O 1
ATOM 940 N N . PHE A 1 116 ? -15.210 0.037 6.759 1.00 93.75 116 PHE A N 1
ATOM 941 C CA . PHE A 1 116 ? -15.783 1.366 7.009 1.00 93.75 116 PHE A CA 1
ATOM 942 C C . PHE A 1 116 ? -17.213 1.288 7.573 1.00 93.75 116 PHE A C 1
ATOM 944 O O . PHE A 1 116 ? -17.521 1.896 8.598 1.00 93.75 116 PHE A O 1
ATOM 951 N N . GLY A 1 117 ? -18.070 0.476 6.953 1.00 94.44 117 GLY A N 1
ATOM 952 C CA . GLY A 1 117 ? -19.428 0.214 7.421 1.00 94.44 117 GLY A CA 1
ATOM 953 C C . GLY A 1 117 ? -19.455 -0.496 8.774 1.00 94.44 117 GLY A C 1
ATOM 954 O O . GLY A 1 117 ? -20.337 -0.235 9.584 1.00 94.44 117 GLY A O 1
ATOM 955 N N . ALA A 1 118 ? -18.474 -1.354 9.069 1.00 94.75 118 ALA A N 1
ATOM 956 C CA . ALA A 1 118 ? -18.385 -2.008 10.373 1.00 94.75 118 ALA A CA 1
ATOM 957 C C . ALA A 1 118 ? -18.184 -1.008 11.527 1.00 94.75 118 ALA A C 1
ATOM 959 O O . ALA A 1 118 ? -18.823 -1.175 12.564 1.00 94.75 118 ALA A O 1
ATOM 960 N N . ALA A 1 119 ? -17.368 0.037 11.340 1.00 93.38 119 ALA A N 1
ATOM 961 C CA . ALA A 1 119 ? -17.289 1.145 12.299 1.00 93.38 119 ALA A CA 1
ATOM 962 C C . ALA A 1 119 ? -18.596 1.942 12.348 1.00 93.38 119 ALA A C 1
ATOM 964 O O . ALA A 1 119 ? -19.140 2.168 13.425 1.00 93.38 119 ALA A O 1
ATOM 965 N N . TYR A 1 120 ? -19.123 2.334 11.184 1.00 94.56 120 TYR A N 1
ATOM 966 C CA . TYR A 1 120 ? -20.313 3.184 11.103 1.00 94.56 120 TYR A CA 1
ATOM 967 C C . TYR A 1 120 ? -21.549 2.555 11.763 1.00 94.56 120 TYR A C 1
ATOM 969 O O . TYR A 1 120 ? -22.292 3.227 12.468 1.00 94.56 120 TYR A O 1
ATOM 977 N N . TYR A 1 121 ? -21.748 1.248 11.586 1.00 95.56 121 TYR A N 1
ATOM 978 C CA . TYR A 1 121 ? -22.855 0.501 12.189 1.00 95.56 121 TYR A CA 1
ATOM 979 C C . TYR A 1 121 ? -22.535 -0.054 13.584 1.00 95.56 121 TYR A C 1
ATOM 981 O O . TYR A 1 121 ? -23.217 -0.975 14.035 1.00 95.56 121 TYR A O 1
ATOM 989 N N . HIS A 1 122 ? -21.491 0.448 14.253 1.00 92.94 122 HIS A N 1
ATOM 990 C CA . HIS A 1 122 ? -21.081 0.027 15.599 1.00 92.94 122 HIS A CA 1
ATOM 991 C C . HIS A 1 122 ? -20.856 -1.492 15.747 1.00 92.94 122 HIS A C 1
ATOM 993 O O . HIS A 1 122 ? -21.049 -2.071 16.818 1.00 92.94 122 HIS A O 1
ATOM 999 N N . LYS A 1 123 ? -20.445 -2.165 14.665 1.00 93.25 123 LYS A N 1
ATOM 1000 C CA . LYS A 1 123 ? -20.053 -3.586 14.691 1.00 93.25 123 LYS A CA 1
ATOM 1001 C C . LYS A 1 123 ? -18.620 -3.768 15.198 1.00 93.25 123 LYS A C 1
ATOM 1003 O O . LYS A 1 123 ? -18.279 -4.848 15.674 1.00 93.25 123 LYS A O 1
ATOM 1008 N N . ALA A 1 124 ? -17.804 -2.723 15.098 1.00 93.62 124 ALA A N 1
ATOM 1009 C CA . ALA A 1 124 ? -16.482 -2.621 15.695 1.00 93.62 124 ALA A CA 1
ATOM 1010 C C . ALA A 1 124 ? -16.301 -1.232 16.317 1.00 93.62 124 ALA A C 1
ATOM 1012 O O . ALA A 1 124 ? -16.853 -0.256 15.811 1.00 93.62 124 ALA A O 1
ATOM 1013 N N . ASP A 1 125 ? -15.516 -1.159 17.389 1.00 91.06 125 ASP A N 1
ATOM 1014 C CA . ASP A 1 125 ? -15.195 0.089 18.089 1.00 91.06 125 ASP A CA 1
ATOM 1015 C C . ASP A 1 125 ? -14.054 0.838 17.386 1.00 91.06 125 ASP A C 1
ATOM 1017 O O . ASP A 1 125 ? -13.987 2.064 17.414 1.00 91.06 125 ASP A O 1
ATOM 1021 N N . LEU A 1 126 ? -13.156 0.092 16.735 1.00 92.31 126 LEU A N 1
ATOM 1022 C CA . LEU A 1 126 ? -12.006 0.620 16.010 1.00 92.31 126 LEU A CA 1
ATOM 1023 C C . LEU A 1 126 ? -11.809 -0.129 14.693 1.00 92.31 126 LEU A C 1
ATOM 1025 O O . LEU A 1 126 ? -12.003 -1.344 14.615 1.00 92.31 126 LEU A O 1
ATOM 1029 N N . VAL A 1 127 ? -11.379 0.588 13.657 1.00 93.12 127 VAL A N 1
ATOM 1030 C CA . VAL A 1 127 ? -11.019 0.005 12.363 1.00 93.12 127 VAL A CA 1
ATOM 1031 C C . VAL A 1 127 ? -9.589 0.393 12.011 1.00 93.12 127 VAL A C 1
ATOM 1033 O O . VAL A 1 127 ? -9.251 1.573 12.025 1.00 93.12 127 VAL A O 1
ATOM 1036 N N . ILE A 1 128 ? -8.759 -0.599 11.685 1.00 91.56 128 ILE A N 1
ATOM 1037 C CA . ILE A 1 128 ? -7.332 -0.437 11.363 1.00 91.56 128 ILE A CA 1
ATOM 1038 C C . ILE A 1 128 ? -6.972 -1.280 10.125 1.00 91.56 128 ILE A C 1
ATOM 1040 O O . ILE A 1 128 ? -7.642 -2.266 9.816 1.00 91.56 128 ILE A O 1
ATOM 1044 N N . GLY A 1 129 ? -5.931 -0.889 9.387 1.00 86.12 129 GLY A N 1
ATOM 1045 C CA . GLY A 1 129 ? -5.455 -1.641 8.221 1.00 86.12 129 GLY A CA 1
ATOM 1046 C C . GLY A 1 129 ? -4.976 -0.768 7.068 1.00 86.12 129 GLY A C 1
ATOM 1047 O O . GLY A 1 129 ? -5.334 -1.059 5.933 1.00 86.12 129 GLY A O 1
ATOM 1048 N N . ALA A 1 130 ? -4.219 0.302 7.335 1.00 88.12 130 ALA A N 1
ATOM 1049 C CA . ALA A 1 130 ? -3.792 1.301 6.339 1.00 88.12 130 ALA A CA 1
ATOM 1050 C C . ALA A 1 130 ? -4.954 2.005 5.606 1.00 88.12 130 ALA A C 1
ATOM 1052 O O . ALA A 1 130 ? -5.042 2.045 4.374 1.00 88.12 130 ALA A O 1
ATOM 1053 N N . PHE A 1 131 ? -5.883 2.564 6.383 1.00 88.69 131 PHE A N 1
ATOM 1054 C CA . PHE A 1 131 ? -6.973 3.369 5.841 1.00 88.69 131 PHE A CA 1
ATOM 1055 C C . PHE A 1 131 ? -6.467 4.704 5.301 1.00 88.69 131 PHE A C 1
ATOM 1057 O O . PHE A 1 131 ? -5.867 5.495 6.021 1.00 88.69 131 PHE A O 1
ATOM 1064 N N . LEU A 1 132 ? -6.813 4.992 4.047 1.00 88.31 132 LEU A N 1
ATOM 1065 C CA . LEU A 1 132 ? -6.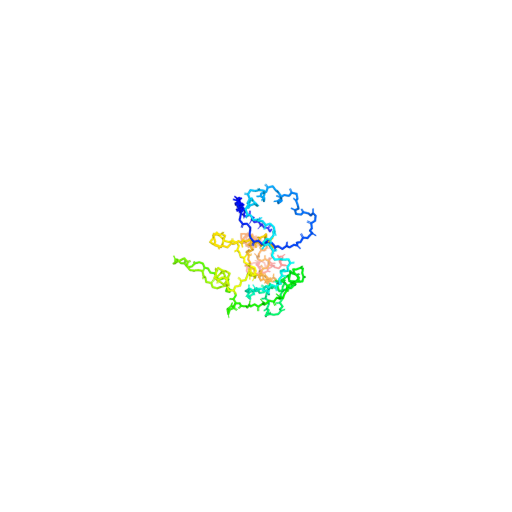685 6.336 3.496 1.00 88.31 132 LEU A CA 1
ATOM 1066 C C . LEU A 1 132 ? -7.751 7.259 4.093 1.00 88.31 132 LEU A C 1
ATOM 1068 O O . LEU A 1 132 ? -8.935 6.904 4.180 1.00 88.31 132 LEU A O 1
ATOM 1072 N N . VAL A 1 133 ? -7.316 8.449 4.492 1.00 85.88 133 VAL A N 1
ATOM 1073 C CA . VAL A 1 133 ? -8.200 9.510 4.966 1.00 85.88 133 VAL A CA 1
ATOM 1074 C C . VAL A 1 133 ? -8.891 10.132 3.758 1.00 85.88 133 VAL A C 1
ATOM 1076 O O . VAL A 1 133 ? -8.252 10.776 2.933 1.00 85.88 133 VAL A O 1
ATOM 1079 N N . ASN A 1 134 ? -10.207 9.944 3.675 1.00 86.94 134 ASN A N 1
ATOM 1080 C CA . ASN A 1 134 ? -11.050 10.493 2.614 1.00 86.94 134 ASN A CA 1
ATOM 1081 C C . ASN A 1 134 ? -12.149 11.367 3.227 1.00 86.94 134 ASN A C 1
ATOM 1083 O O . ASN A 1 134 ? -12.588 11.118 4.353 1.00 86.94 134 ASN A O 1
ATOM 1087 N N . GLN A 1 135 ? -12.652 12.338 2.460 1.00 89.31 135 GLN A N 1
ATOM 1088 C CA . GLN A 1 135 ? -13.686 13.269 2.922 1.00 89.31 135 GLN A CA 1
ATOM 1089 C C . GLN A 1 135 ? -14.963 12.554 3.395 1.00 89.31 135 GLN A C 1
ATOM 1091 O O . GLN A 1 135 ? -15.525 12.927 4.421 1.00 89.31 135 GLN A O 1
ATOM 1096 N N . ASP A 1 136 ? -15.389 11.493 2.708 1.00 89.50 136 ASP A N 1
ATOM 1097 C CA . ASP A 1 136 ? -16.588 10.732 3.088 1.00 89.50 136 ASP A CA 1
ATOM 1098 C C . ASP A 1 136 ? -16.436 10.022 4.433 1.00 89.50 136 ASP A C 1
ATOM 1100 O O . ASP A 1 136 ? -17.377 9.963 5.222 1.00 89.50 136 ASP A O 1
ATOM 1104 N N . ARG A 1 137 ? -15.229 9.528 4.731 1.00 87.81 137 ARG A N 1
ATOM 1105 C CA . ARG A 1 137 ? -14.926 8.891 6.018 1.00 87.81 137 ARG A CA 1
ATOM 1106 C C . ARG A 1 137 ? -14.899 9.925 7.130 1.00 87.81 137 ARG A C 1
ATOM 1108 O O . ARG A 1 137 ? -15.494 9.695 8.170 1.00 87.81 137 ARG A O 1
ATOM 1115 N N . TYR A 1 138 ? -14.298 11.082 6.869 1.00 88.62 138 TYR A N 1
ATOM 1116 C CA . TYR A 1 138 ? -14.221 12.191 7.819 1.00 88.62 138 TYR A CA 1
ATOM 1117 C C . TYR A 1 138 ? -15.587 12.782 8.184 1.00 88.62 138 TYR A C 1
ATOM 1119 O O . TYR A 1 138 ? -15.772 13.319 9.270 1.00 88.62 138 TYR A O 1
ATOM 1127 N N . ARG A 1 139 ? -16.555 12.713 7.262 1.00 89.62 139 ARG A N 1
ATOM 1128 C CA . ARG A 1 139 ? -17.929 13.168 7.510 1.00 89.62 139 ARG A CA 1
ATOM 1129 C C . ARG A 1 139 ? -18.709 12.231 8.430 1.00 89.62 139 ARG A C 1
ATOM 1131 O O . ARG A 1 139 ? -19.619 12.698 9.107 1.00 89.62 139 ARG A O 1
ATOM 1138 N N . LEU A 1 140 ? -18.403 10.933 8.403 1.00 89.75 140 LEU A N 1
ATOM 1139 C CA . LEU A 1 140 ? -19.208 9.896 9.056 1.00 89.75 140 LEU A CA 1
ATOM 1140 C C . LEU A 1 140 ? -18.525 9.249 10.265 1.00 89.75 140 LEU A C 1
ATOM 1142 O O . LEU A 1 140 ? -19.214 8.625 11.066 1.00 89.75 140 LEU A O 1
ATOM 1146 N N . LEU A 1 141 ? -17.204 9.374 10.397 1.00 89.38 141 LEU A N 1
ATOM 1147 C CA . LEU A 1 141 ? -16.411 8.793 11.475 1.00 89.38 141 LEU A CA 1
ATOM 1148 C C . LEU A 1 141 ? -15.376 9.784 12.000 1.00 89.38 141 LEU A C 1
ATOM 1150 O O . LEU A 1 141 ? -14.818 10.584 11.247 1.00 89.38 141 LEU A O 1
ATOM 1154 N N . ASP A 1 142 ? -15.051 9.631 13.280 1.00 89.94 142 ASP A N 1
ATOM 1155 C CA . ASP A 1 142 ? -13.898 10.282 13.885 1.00 89.94 142 ASP A CA 1
ATOM 1156 C C . ASP A 1 142 ? -12.618 9.528 13.508 1.00 89.94 142 ASP A C 1
ATOM 1158 O O . ASP A 1 142 ? -12.535 8.302 13.608 1.00 89.94 142 ASP A O 1
ATOM 1162 N N . ILE A 1 143 ? -11.607 10.273 13.066 1.00 86.56 143 ILE A N 1
ATOM 1163 C CA . ILE A 1 143 ? -10.317 9.728 12.635 1.00 86.56 143 ILE A CA 1
ATOM 1164 C C . ILE A 1 143 ? -9.242 10.187 13.621 1.00 86.56 143 ILE A C 1
ATOM 1166 O O . ILE A 1 143 ? -9.195 11.356 14.005 1.00 86.56 143 ILE A O 1
ATOM 1170 N N . SER A 1 144 ? -8.377 9.262 14.040 1.00 87.00 144 SER A N 1
ATOM 1171 C CA . SER A 1 144 ? -7.232 9.564 14.900 1.00 87.00 144 SER A CA 1
ATOM 1172 C C . SER A 1 144 ? -6.142 10.341 14.155 1.00 87.00 144 SER A C 1
ATOM 1174 O O . SER A 1 144 ? -6.206 10.564 12.946 1.00 87.00 144 SER A O 1
ATOM 1176 N N . CYS A 1 145 ? -5.071 10.701 14.863 1.00 85.94 145 CYS A N 1
ATOM 1177 C CA . CYS A 1 145 ? -3.845 11.151 14.212 1.00 85.94 145 CYS A CA 1
ATOM 1178 C C . CYS A 1 145 ? -3.312 10.062 13.266 1.00 85.94 145 CYS A C 1
ATOM 1180 O O . CYS A 1 145 ? -3.364 8.872 13.594 1.00 85.94 145 CYS A O 1
ATOM 1182 N N . SER A 1 146 ? -2.787 10.470 12.107 1.00 85.62 146 SER A N 1
ATOM 1183 C CA . SER A 1 146 ? -2.145 9.533 11.183 1.00 85.62 146 SER A CA 1
ATOM 1184 C C . SER A 1 146 ? -0.854 9.003 11.802 1.00 85.62 146 SER A C 1
ATOM 1186 O O . SER A 1 146 ? 0.015 9.790 12.173 1.00 85.62 146 SER A O 1
ATOM 1188 N N . TYR A 1 147 ? -0.722 7.681 11.907 1.00 86.19 147 TYR A N 1
ATOM 1189 C CA . TYR A 1 147 ? 0.494 7.028 12.408 1.00 86.19 147 TYR A CA 1
ATOM 1190 C C . TYR A 1 147 ? 1.512 6.744 11.294 1.00 86.19 147 TYR A C 1
ATOM 1192 O O . TYR A 1 147 ? 2.667 6.433 11.574 1.00 86.19 147 TYR A O 1
ATOM 1200 N N . TYR A 1 148 ? 1.095 6.857 10.031 1.00 86.06 148 TYR A N 1
ATOM 1201 C CA . TYR A 1 148 ? 1.939 6.653 8.859 1.00 86.06 148 TYR A CA 1
ATOM 1202 C C . TYR A 1 148 ? 1.576 7.651 7.752 1.00 86.06 148 TYR A C 1
ATOM 1204 O O . TYR A 1 148 ? 0.424 8.074 7.645 1.00 86.06 148 TYR A O 1
ATOM 1212 N N . SER A 1 149 ? 2.558 8.054 6.947 1.00 87.06 149 SER A N 1
ATOM 1213 C CA . SER A 1 149 ? 2.360 8.928 5.788 1.00 87.06 149 SER A CA 1
ATOM 1214 C C . SER A 1 149 ? 2.943 8.239 4.563 1.00 87.06 149 SER A C 1
ATOM 1216 O O . SER A 1 149 ? 4.139 7.953 4.523 1.00 87.06 149 SER A O 1
ATOM 1218 N N . GLU A 1 150 ? 2.088 7.943 3.586 1.00 82.81 150 GLU A N 1
ATOM 1219 C CA . GLU A 1 150 ? 2.485 7.321 2.324 1.00 82.81 150 GLU A CA 1
ATOM 1220 C C . GLU A 1 150 ? 2.696 8.376 1.244 1.00 82.81 150 GLU A C 1
ATOM 1222 O O . GLU A 1 150 ? 1.901 9.303 1.082 1.00 82.81 150 GLU A O 1
ATOM 1227 N N . GLN A 1 151 ? 3.747 8.189 0.450 1.00 85.38 151 GLN A N 1
ATOM 1228 C CA . GLN A 1 151 ? 3.934 8.918 -0.796 1.00 85.38 151 GLN A CA 1
ATOM 1229 C C . GLN A 1 151 ? 3.502 8.038 -1.967 1.00 85.38 151 GLN A C 1
ATOM 1231 O O . GLN A 1 151 ? 3.741 6.830 -1.994 1.00 85.38 151 GLN A O 1
ATOM 1236 N N . ARG A 1 152 ? 2.862 8.649 -2.968 1.00 83.88 152 ARG A N 1
ATOM 1237 C CA . ARG A 1 152 ? 2.543 7.948 -4.214 1.00 83.88 152 ARG A CA 1
ATOM 1238 C C . ARG A 1 152 ? 3.825 7.775 -5.016 1.00 83.88 152 ARG A C 1
ATOM 1240 O O . ARG A 1 152 ? 4.407 8.755 -5.473 1.00 83.88 152 ARG A O 1
ATOM 1247 N N . HIS A 1 153 ? 4.237 6.529 -5.206 1.00 87.19 153 HIS A N 1
ATOM 1248 C CA . HIS A 1 153 ? 5.390 6.187 -6.028 1.00 87.19 153 HIS A CA 1
ATOM 1249 C C . HIS A 1 153 ? 4.936 5.618 -7.370 1.00 87.19 153 HIS A C 1
ATOM 1251 O O . HIS A 1 153 ? 4.045 4.773 -7.438 1.00 87.19 153 HIS A O 1
ATOM 1257 N N . TRP A 1 154 ? 5.569 6.081 -8.445 1.00 90.75 154 TRP A N 1
ATOM 1258 C CA . TRP A 1 154 ? 5.377 5.518 -9.774 1.00 90.75 154 TRP A CA 1
ATOM 1259 C C . TRP A 1 154 ? 6.345 4.348 -9.970 1.00 90.75 154 TRP A C 1
ATOM 1261 O O . TRP A 1 154 ? 7.545 4.540 -10.181 1.00 90.75 154 TRP A O 1
ATOM 1271 N N . CYS A 1 155 ? 5.830 3.125 -9.858 1.00 91.56 155 CYS A N 1
ATOM 1272 C CA . CYS A 1 155 ? 6.621 1.911 -10.031 1.00 91.56 155 CYS A CA 1
ATOM 1273 C C . CYS A 1 155 ? 6.743 1.574 -11.523 1.00 91.56 155 CYS A C 1
ATOM 1275 O O . CYS A 1 155 ? 5.775 1.139 -12.142 1.00 91.56 155 CYS A O 1
ATOM 1277 N N . VAL A 1 156 ? 7.937 1.747 -12.097 1.00 93.75 156 VAL A N 1
ATOM 1278 C CA . VAL A 1 156 ? 8.259 1.265 -13.451 1.00 93.75 156 VAL A CA 1
ATOM 1279 C C . VAL A 1 156 ? 8.979 -0.076 -13.391 1.00 93.75 156 VAL A C 1
ATOM 1281 O O . VAL A 1 156 ? 9.749 -0.314 -12.455 1.00 93.75 156 VAL A O 1
ATOM 1284 N N . PRO A 1 157 ? 8.773 -0.958 -14.386 1.00 93.19 157 PRO A N 1
ATOM 1285 C CA . PRO A 1 157 ? 9.574 -2.164 -14.496 1.00 93.19 157 PRO A CA 1
ATOM 1286 C C . PRO A 1 157 ? 11.056 -1.795 -14.573 1.00 93.19 157 PRO A C 1
ATOM 1288 O O . PRO A 1 157 ? 11.451 -0.804 -15.193 1.00 93.19 157 PRO A O 1
ATOM 1291 N N . ARG A 1 158 ? 11.893 -2.614 -13.933 1.00 91.69 158 ARG A N 1
ATOM 1292 C CA . ARG A 1 158 ? 13.344 -2.455 -14.001 1.00 91.69 158 ARG A CA 1
ATOM 1293 C C . ARG A 1 158 ? 13.786 -2.541 -15.462 1.00 91.69 158 ARG A C 1
ATOM 1295 O O . ARG A 1 158 ? 13.427 -3.489 -16.156 1.00 91.69 158 ARG A O 1
ATOM 1302 N N . ALA A 1 159 ? 14.599 -1.582 -15.904 1.00 89.38 159 ALA A N 1
ATOM 1303 C CA . ALA A 1 159 ? 15.174 -1.610 -17.243 1.00 89.38 159 ALA A CA 1
ATOM 1304 C C . ALA A 1 159 ? 15.931 -2.930 -17.474 1.00 89.38 159 ALA A C 1
ATOM 1306 O O . ALA A 1 159 ? 16.757 -3.345 -16.652 1.00 89.38 159 ALA A O 1
ATOM 1307 N N . THR A 1 160 ? 15.641 -3.597 -18.590 1.00 89.81 160 THR A N 1
ATOM 1308 C CA . THR A 1 160 ? 16.358 -4.805 -19.004 1.00 89.81 160 THR A CA 1
ATOM 1309 C C . THR A 1 160 ? 17.795 -4.458 -19.369 1.00 89.81 160 THR A C 1
ATOM 1311 O O . THR A 1 160 ? 18.057 -3.401 -19.945 1.00 89.81 160 THR A O 1
ATOM 1314 N N . LYS A 1 161 ? 18.740 -5.360 -19.078 1.00 90.31 161 LYS A N 1
ATOM 1315 C CA . LYS A 1 161 ? 20.133 -5.179 -19.499 1.00 90.31 161 LYS A CA 1
ATOM 1316 C C . LYS A 1 161 ? 20.203 -5.128 -21.027 1.00 90.31 161 LYS A C 1
ATOM 1318 O O . LYS A 1 161 ? 19.748 -6.048 -21.701 1.00 90.31 161 LYS A O 1
ATOM 1323 N N . ILE A 1 162 ? 20.786 -4.058 -21.560 1.00 88.94 162 ILE A N 1
ATOM 1324 C CA . ILE A 1 162 ? 21.070 -3.936 -22.991 1.00 88.94 162 ILE A CA 1
ATOM 1325 C C . ILE A 1 162 ? 22.253 -4.867 -23.309 1.00 88.94 162 ILE A C 1
ATOM 1327 O O . ILE A 1 162 ? 23.274 -4.774 -22.621 1.00 88.94 162 ILE A O 1
ATOM 1331 N N . PRO A 1 163 ? 22.146 -5.762 -24.312 1.00 90.75 163 PRO A N 1
ATOM 1332 C CA . PRO A 1 163 ? 23.247 -6.645 -24.690 1.00 90.75 163 PRO A CA 1
ATOM 1333 C C . PRO A 1 163 ? 24.455 -5.833 -25.173 1.00 90.75 163 PRO A C 1
ATOM 1335 O O . PRO A 1 163 ? 24.285 -4.816 -25.848 1.00 90.75 163 PRO A O 1
ATOM 1338 N N . SER A 1 164 ? 25.671 -6.292 -24.861 1.00 89.88 164 SER A N 1
ATOM 1339 C CA . SER A 1 164 ? 26.908 -5.516 -25.050 1.00 89.88 164 SER A CA 1
ATOM 1340 C C . SER A 1 164 ? 27.120 -5.022 -26.485 1.00 89.88 164 SER A C 1
ATOM 1342 O O . SER A 1 164 ? 27.528 -3.885 -26.682 1.00 89.88 164 SER A O 1
ATOM 1344 N N . TRP A 1 165 ? 26.758 -5.811 -27.501 1.00 86.31 165 TRP A N 1
ATOM 1345 C CA . TRP A 1 165 ? 26.908 -5.407 -28.907 1.00 86.31 165 TRP A CA 1
ATOM 1346 C C . TRP A 1 165 ? 26.039 -4.196 -29.285 1.00 86.31 165 TRP A C 1
ATOM 1348 O O . TRP A 1 165 ? 26.445 -3.371 -30.100 1.00 86.31 165 TRP A O 1
ATOM 1358 N N . LYS A 1 166 ? 24.860 -4.037 -28.662 1.00 87.69 166 LYS A N 1
ATOM 1359 C CA . LYS A 1 166 ? 23.999 -2.867 -28.892 1.00 87.69 166 LYS A CA 1
ATOM 1360 C C . LYS A 1 166 ? 24.561 -1.605 -28.247 1.00 87.69 166 LYS A C 1
ATOM 1362 O O . LYS A 1 166 ? 24.228 -0.515 -28.696 1.00 87.69 166 LYS A O 1
ATOM 1367 N N . GLN A 1 167 ? 25.420 -1.722 -27.233 1.00 87.38 167 GLN A N 1
ATOM 1368 C CA . GLN A 1 167 ? 26.009 -0.555 -26.566 1.00 87.38 167 GLN A CA 1
ATOM 1369 C C . GLN A 1 167 ? 26.881 0.271 -27.520 1.00 87.38 167 GLN A C 1
ATOM 1371 O O . GLN A 1 167 ? 26.898 1.496 -27.414 1.00 87.38 167 GLN A O 1
ATOM 1376 N N . VAL A 1 168 ? 27.522 -0.375 -28.501 1.00 85.56 168 VAL A N 1
ATOM 1377 C CA . VAL A 1 168 ? 28.316 0.302 -29.540 1.00 85.56 168 VAL A CA 1
ATOM 1378 C C . VAL A 1 168 ? 27.433 1.234 -30.378 1.00 85.56 168 VAL A C 1
ATOM 1380 O O . VAL A 1 168 ? 27.763 2.401 -30.573 1.00 85.56 168 VAL A O 1
ATOM 1383 N N . PHE A 1 169 ? 26.253 0.759 -30.786 1.00 86.00 169 PHE A N 1
ATOM 1384 C CA . PHE A 1 169 ? 25.292 1.548 -31.563 1.00 86.00 169 PHE A CA 1
ATOM 1385 C C . PHE A 1 169 ? 24.497 2.554 -30.727 1.00 86.00 169 PHE A C 1
ATOM 1387 O O . PHE A 1 169 ? 23.996 3.527 -31.272 1.00 86.00 169 PHE A O 1
ATOM 1394 N N . VAL A 1 170 ? 24.368 2.338 -29.416 1.00 87.50 170 VAL A N 1
ATOM 1395 C CA . VAL A 1 170 ? 23.708 3.291 -28.506 1.00 87.50 170 VAL A CA 1
ATOM 1396 C C . VAL A 1 170 ? 24.626 4.469 -28.172 1.00 87.50 170 VAL A C 1
ATOM 1398 O O . VAL A 1 170 ? 24.142 5.582 -27.986 1.00 87.50 170 VAL A O 1
ATOM 1401 N N . THR A 1 171 ? 25.941 4.243 -28.106 1.00 88.88 171 THR A N 1
ATOM 1402 C CA . THR A 1 171 ? 26.918 5.293 -27.766 1.00 88.88 171 THR A CA 1
ATOM 1403 C C . THR A 1 171 ? 27.045 6.350 -28.867 1.00 88.88 171 THR A C 1
ATOM 1405 O O . THR A 1 171 ? 27.254 7.524 -28.567 1.00 88.88 171 THR A O 1
ATOM 1408 N N . MET A 1 172 ? 26.902 5.962 -30.138 1.00 90.81 172 MET A N 1
ATOM 1409 C CA . MET A 1 172 ? 27.037 6.870 -31.282 1.00 90.81 172 MET A CA 1
ATOM 1410 C C . MET A 1 172 ? 25.703 7.084 -31.995 1.00 90.81 172 MET A C 1
ATOM 1412 O O . MET A 1 172 ? 24.967 6.136 -32.255 1.00 90.81 172 MET A O 1
ATOM 1416 N N . LYS A 1 173 ? 25.407 8.335 -32.369 1.00 89.94 173 LYS A N 1
ATOM 1417 C CA . LYS A 1 173 ? 24.222 8.657 -33.177 1.00 89.94 173 LYS A CA 1
ATOM 1418 C C . LYS A 1 173 ? 24.334 8.017 -34.562 1.00 89.94 173 LYS A C 1
ATOM 1420 O O . LYS A 1 173 ? 25.430 7.886 -35.104 1.00 89.94 173 LYS A O 1
ATOM 1425 N N . LEU A 1 174 ? 23.192 7.693 -35.173 1.00 90.06 174 LEU A N 1
ATOM 1426 C CA . LEU A 1 174 ? 23.139 7.166 -36.543 1.00 90.06 174 LEU A CA 1
ATOM 1427 C C . LEU A 1 174 ? 23.845 8.098 -37.545 1.00 90.06 174 LEU A C 1
ATOM 1429 O O . LEU A 1 174 ? 24.561 7.629 -38.419 1.00 90.06 174 LEU A O 1
ATOM 1433 N N . GLU A 1 175 ? 23.719 9.414 -37.354 1.00 93.50 175 GLU A N 1
ATOM 1434 C CA . GLU A 1 175 ? 24.416 10.442 -38.139 1.00 93.50 175 GLU A CA 1
ATOM 1435 C C . GLU A 1 175 ? 25.940 10.258 -38.122 1.00 93.50 175 GLU A C 1
ATOM 1437 O O . GLU A 1 175 ? 26.591 10.366 -39.158 1.00 93.50 175 GLU A O 1
ATOM 1442 N N . THR A 1 176 ? 26.515 9.921 -36.963 1.00 93.12 176 THR A N 1
ATOM 1443 C CA . THR A 1 176 ? 27.954 9.674 -36.817 1.00 93.12 176 THR A CA 1
ATOM 1444 C C . THR A 1 176 ? 28.378 8.441 -37.608 1.00 93.12 176 THR A C 1
ATOM 1446 O O . THR A 1 176 ? 29.390 8.485 -38.302 1.00 93.12 176 THR A O 1
ATOM 1449 N N . TRP A 1 177 ? 27.579 7.370 -37.582 1.00 92.06 177 TRP A N 1
ATOM 1450 C CA . TRP A 1 177 ? 27.827 6.187 -38.410 1.00 92.06 177 TRP A CA 1
ATOM 1451 C C . TRP A 1 177 ? 27.767 6.518 -39.902 1.00 92.06 177 TRP A C 1
ATOM 1453 O O . TRP A 1 177 ? 28.671 6.138 -40.644 1.00 92.06 177 TRP A O 1
ATOM 1463 N N . CYS A 1 178 ? 26.754 7.271 -40.341 1.00 94.19 178 CYS A N 1
ATOM 1464 C CA . CYS A 1 178 ? 26.637 7.710 -41.733 1.00 94.19 178 CYS A CA 1
ATOM 1465 C C . CYS A 1 178 ? 27.844 8.545 -42.179 1.00 94.19 178 CYS A C 1
ATOM 1467 O O . CYS A 1 178 ? 28.343 8.338 -43.283 1.00 94.19 178 CYS A O 1
ATOM 1469 N N . LEU A 1 179 ? 28.347 9.441 -41.324 1.00 95.31 179 LEU A N 1
ATOM 1470 C CA . LEU A 1 179 ? 29.550 10.226 -41.610 1.00 95.31 179 LEU A CA 1
ATOM 1471 C C . LEU A 1 179 ? 30.802 9.349 -41.703 1.00 95.31 179 LEU A C 1
ATOM 1473 O O . LEU A 1 179 ? 31.575 9.516 -42.643 1.00 95.31 179 LEU A O 1
ATOM 1477 N N . ILE A 1 180 ? 30.984 8.395 -40.785 1.00 92.44 180 ILE A N 1
ATOM 1478 C CA . ILE A 1 180 ? 32.117 7.457 -40.816 1.00 92.44 180 ILE A CA 1
ATOM 1479 C C . ILE A 1 180 ? 32.112 6.657 -42.125 1.00 92.44 180 ILE A C 1
ATOM 1481 O O . ILE A 1 180 ? 33.121 6.630 -42.830 1.00 92.44 180 ILE A O 1
ATOM 1485 N N . PHE A 1 181 ? 30.972 6.063 -42.495 1.00 91.81 181 PHE A N 1
ATOM 1486 C CA . PHE A 1 181 ? 30.851 5.319 -43.753 1.00 91.81 181 PHE A CA 1
ATOM 1487 C C . PHE A 1 181 ? 31.016 6.221 -44.982 1.00 91.81 181 PHE A C 1
ATOM 1489 O O . PHE A 1 181 ? 31.676 5.827 -45.942 1.00 91.81 181 PHE A O 1
ATOM 1496 N N . GLY A 1 182 ? 30.468 7.438 -44.949 1.00 94.19 182 GLY A N 1
ATOM 1497 C CA . GLY A 1 182 ? 30.604 8.410 -46.032 1.00 94.19 182 GLY A CA 1
ATOM 1498 C C . GLY A 1 182 ? 32.060 8.806 -46.276 1.00 94.19 182 GLY A C 1
ATOM 1499 O O . GLY A 1 182 ? 32.543 8.713 -47.403 1.00 94.19 182 GLY A O 1
ATOM 1500 N N . ILE A 1 183 ? 32.788 9.172 -45.217 1.00 93.50 183 ILE A N 1
ATOM 1501 C CA . ILE A 1 183 ? 34.215 9.518 -45.289 1.00 93.50 183 ILE A CA 1
ATOM 1502 C C . ILE A 1 183 ? 35.031 8.323 -45.792 1.00 93.50 183 ILE A C 1
ATOM 1504 O O . ILE A 1 183 ? 35.885 8.484 -46.663 1.00 93.50 183 ILE A O 1
ATOM 1508 N N . TYR A 1 184 ? 34.744 7.119 -45.298 1.00 92.38 184 TYR A N 1
ATOM 1509 C CA . TYR A 1 184 ? 35.434 5.904 -45.720 1.00 92.38 184 TYR A CA 1
ATOM 1510 C C . TYR A 1 184 ? 35.260 5.606 -47.222 1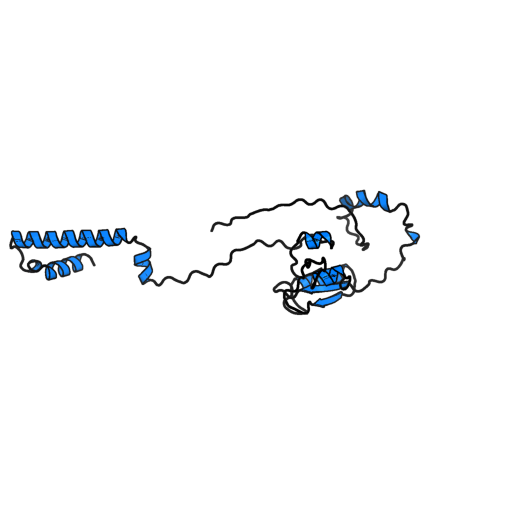.00 92.38 184 TYR A C 1
ATOM 1512 O O . TYR A 1 184 ? 36.236 5.274 -47.907 1.00 92.38 184 TYR A O 1
ATOM 1520 N N . ILE A 1 185 ? 34.049 5.782 -47.764 1.00 91.12 185 ILE A N 1
ATOM 1521 C CA . ILE A 1 185 ? 33.789 5.640 -49.205 1.00 91.12 185 ILE A CA 1
ATOM 1522 C C . ILE A 1 185 ? 34.559 6.705 -49.991 1.00 91.12 185 ILE A C 1
ATOM 1524 O O . ILE A 1 185 ? 35.246 6.360 -50.952 1.00 91.12 185 ILE A O 1
ATOM 1528 N N . ILE A 1 186 ? 34.509 7.972 -49.562 1.00 92.69 186 ILE A N 1
ATOM 1529 C CA . ILE A 1 186 ? 35.227 9.073 -50.225 1.00 92.69 186 ILE A CA 1
ATOM 1530 C C . ILE A 1 186 ? 36.726 8.759 -50.300 1.00 92.69 186 ILE A C 1
ATOM 1532 O O . ILE A 1 186 ? 37.296 8.764 -51.391 1.00 92.69 186 ILE A O 1
ATOM 1536 N N . ILE A 1 187 ? 37.357 8.394 -49.182 1.00 90.56 187 ILE A N 1
ATOM 1537 C CA . ILE A 1 187 ? 38.786 8.047 -49.140 1.00 90.56 187 ILE A CA 1
ATOM 1538 C C . ILE A 1 187 ? 39.094 6.863 -50.065 1.00 90.56 187 ILE A C 1
ATOM 1540 O O . ILE A 1 187 ? 40.039 6.929 -50.849 1.00 90.56 187 ILE A O 1
ATOM 1544 N N . THR A 1 188 ? 38.282 5.804 -50.029 1.00 89.38 188 THR A N 1
ATOM 1545 C CA . THR A 1 188 ? 38.492 4.617 -50.875 1.00 89.38 188 THR A CA 1
ATOM 1546 C C . THR A 1 188 ? 38.388 4.960 -52.366 1.00 89.38 188 THR A C 1
ATOM 1548 O O . THR A 1 188 ? 39.209 4.507 -53.161 1.00 89.38 188 THR A O 1
ATOM 1551 N N . THR A 1 189 ? 37.428 5.805 -52.757 1.00 87.62 189 THR A N 1
ATOM 1552 C CA . THR A 1 189 ? 37.286 6.256 -54.154 1.00 87.62 189 THR A CA 1
ATOM 1553 C C . THR A 1 189 ? 38.432 7.161 -54.608 1.00 87.62 189 THR A C 1
ATOM 1555 O O . THR A 1 189 ? 38.891 7.024 -55.741 1.00 87.62 189 THR A O 1
ATOM 1558 N N . LEU A 1 190 ? 38.939 8.035 -53.731 1.00 89.31 190 LEU A N 1
ATOM 1559 C CA . LEU A 1 190 ? 40.091 8.891 -54.023 1.00 89.31 190 LEU A CA 1
ATOM 1560 C C . LEU A 1 190 ? 41.368 8.068 -54.219 1.00 89.31 190 LEU A C 1
ATOM 1562 O O . LEU A 1 190 ? 42.092 8.295 -55.186 1.00 89.31 190 LEU A O 1
ATOM 1566 N N . LEU A 1 191 ? 41.627 7.093 -53.343 1.00 86.75 191 LEU A N 1
ATOM 1567 C CA . LEU A 1 191 ? 42.789 6.206 -53.456 1.00 86.75 191 LEU A CA 1
ATOM 1568 C C . LEU A 1 191 ? 42.752 5.388 -54.750 1.00 86.75 191 LEU A C 1
ATOM 1570 O O . LEU A 1 191 ? 43.749 5.332 -55.468 1.00 86.75 191 LEU A O 1
ATOM 1574 N N . TRP A 1 192 ? 41.590 4.824 -55.088 1.00 86.81 192 TRP A N 1
ATOM 1575 C CA . TRP A 1 192 ? 41.398 4.122 -56.355 1.00 86.81 192 TRP A CA 1
ATOM 1576 C C . TRP A 1 192 ? 41.634 5.042 -57.564 1.00 86.81 192 TRP A C 1
ATOM 1578 O O . TRP A 1 192 ? 42.362 4.679 -58.487 1.00 86.81 192 TRP A O 1
ATOM 1588 N N . GLY A 1 193 ? 41.071 6.255 -57.549 1.00 86.06 193 GLY A N 1
ATOM 1589 C CA . GLY A 1 193 ? 41.241 7.222 -58.636 1.00 86.06 193 GLY A CA 1
ATOM 1590 C C . GLY A 1 193 ? 42.696 7.659 -58.837 1.00 86.06 193 GLY A C 1
ATOM 1591 O O . GLY A 1 193 ? 43.155 7.765 -59.973 1.00 86.06 193 GLY A O 1
ATOM 1592 N N . LEU A 1 194 ? 43.445 7.868 -57.750 1.00 86.12 194 LEU A N 1
ATOM 1593 C CA . LEU A 1 194 ? 44.864 8.230 -57.812 1.00 86.12 194 LEU A CA 1
ATOM 1594 C C . LEU A 1 194 ? 45.730 7.118 -58.416 1.00 86.12 194 LEU A C 1
ATOM 1596 O O . LEU A 1 194 ? 46.650 7.418 -59.181 1.00 86.12 194 LEU A O 1
ATOM 1600 N N . ASP A 1 195 ? 45.434 5.857 -58.102 1.00 85.00 195 ASP A N 1
ATOM 1601 C CA . ASP A 1 195 ? 46.168 4.714 -58.648 1.00 85.00 195 ASP A CA 1
ATOM 1602 C C . ASP A 1 195 ? 45.909 4.525 -60.150 1.00 85.00 195 ASP A C 1
ATOM 1604 O O . ASP A 1 195 ? 46.848 4.340 -60.926 1.00 85.00 195 ASP A O 1
ATOM 1608 N N . VAL A 1 196 ? 44.656 4.695 -60.593 1.00 81.81 196 VAL A N 1
ATOM 1609 C CA . VAL A 1 196 ? 44.298 4.653 -62.023 1.00 81.81 196 VAL A CA 1
ATOM 1610 C C . VAL A 1 196 ? 45.059 5.711 -62.832 1.00 81.81 196 VAL A C 1
ATOM 1612 O O . VAL A 1 196 ? 45.472 5.439 -63.959 1.00 81.81 196 VAL A O 1
ATOM 1615 N N . VAL A 1 197 ? 45.266 6.906 -62.269 1.00 83.38 197 VAL A N 1
ATOM 1616 C CA . VAL A 1 197 ? 45.970 8.003 -62.956 1.00 83.38 197 VAL A CA 1
ATOM 1617 C C . VAL A 1 197 ? 47.482 7.785 -62.983 1.00 83.38 197 VAL A C 1
ATOM 1619 O O . VAL A 1 197 ? 48.114 8.037 -64.009 1.00 83.38 197 VAL A O 1
ATOM 1622 N N . LYS A 1 198 ? 48.083 7.346 -61.871 1.00 80.12 198 LYS A N 1
ATOM 1623 C CA . LYS A 1 198 ? 49.547 7.255 -61.766 1.00 80.12 198 LYS A CA 1
ATOM 1624 C C . LYS A 1 198 ? 50.122 5.901 -62.214 1.00 80.12 198 LYS A C 1
ATOM 1626 O O . LYS A 1 198 ? 51.320 5.847 -62.469 1.00 80.12 198 LYS A O 1
ATOM 1631 N N . ASN A 1 199 ? 49.308 4.843 -62.340 1.00 71.94 199 ASN A N 1
ATOM 1632 C CA . ASN A 1 199 ? 49.738 3.473 -62.683 1.00 71.94 199 ASN A CA 1
ATOM 1633 C C . ASN A 1 199 ? 50.933 2.983 -61.836 1.00 71.94 199 ASN A C 1
ATOM 1635 O O . ASN A 1 199 ? 51.863 2.373 -62.362 1.00 71.94 199 ASN A O 1
ATOM 1639 N N . VAL A 1 200 ? 50.937 3.285 -60.533 1.00 67.69 200 VAL A N 1
ATOM 1640 C CA . VAL A 1 200 ? 52.107 3.032 -59.671 1.00 67.69 200 VAL A CA 1
ATOM 1641 C C . VAL A 1 200 ? 52.052 1.637 -59.058 1.00 67.69 200 VAL A C 1
ATOM 1643 O O . VAL A 1 200 ? 53.064 0.940 -59.083 1.00 67.69 200 VAL A O 1
ATOM 1646 N N . GLU A 1 201 ? 50.895 1.185 -58.559 1.00 68.44 201 GLU A N 1
ATOM 1647 C CA . GLU A 1 201 ? 50.783 -0.120 -57.897 1.00 68.44 201 GLU A CA 1
ATOM 1648 C C . GLU A 1 201 ? 49.616 -0.954 -58.430 1.00 68.44 201 GLU A C 1
ATOM 1650 O O . GLU A 1 201 ? 48.468 -0.540 -58.486 1.00 68.44 201 GLU A O 1
ATOM 1655 N N . THR A 1 202 ? 49.867 -2.220 -58.759 1.00 67.06 202 THR A N 1
ATOM 1656 C CA . THR A 1 202 ? 48.819 -3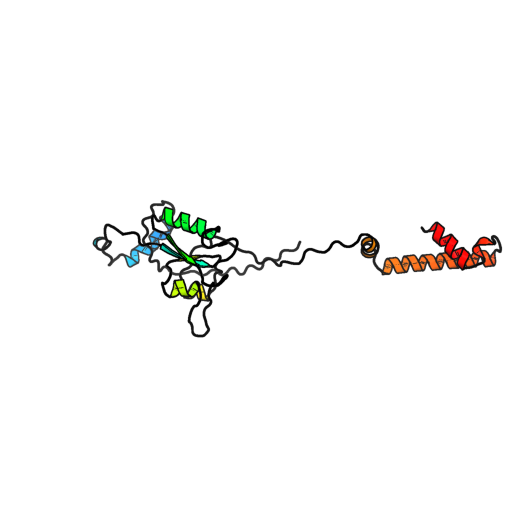.116 -59.284 1.00 67.06 202 THR A CA 1
ATOM 1657 C C . THR A 1 202 ? 47.788 -3.549 -58.230 1.00 67.06 202 THR A C 1
ATOM 1659 O O . THR A 1 202 ? 46.759 -4.133 -58.585 1.00 67.06 202 THR A O 1
ATOM 1662 N N . ALA A 1 203 ? 48.037 -3.257 -56.948 1.00 66.25 203 ALA A N 1
ATOM 1663 C CA . ALA A 1 203 ? 47.219 -3.687 -55.817 1.00 66.25 203 ALA A CA 1
ATOM 1664 C C . ALA A 1 203 ? 45.870 -2.947 -55.716 1.00 66.25 203 ALA A C 1
ATOM 1666 O O . ALA A 1 203 ? 44.861 -3.574 -55.378 1.00 66.25 203 ALA A O 1
ATOM 1667 N N . TYR A 1 204 ? 45.823 -1.654 -56.062 1.00 67.94 204 TYR A N 1
ATOM 1668 C CA . TYR A 1 204 ? 44.624 -0.812 -55.931 1.00 67.94 204 TYR A CA 1
ATOM 1669 C C . TYR A 1 204 ? 43.784 -0.733 -57.207 1.00 67.94 204 TYR A C 1
ATOM 1671 O O . TYR A 1 204 ? 42.645 -0.276 -57.166 1.00 67.94 204 TYR A O 1
ATOM 1679 N N . ARG A 1 205 ? 44.281 -1.282 -58.319 1.00 68.75 205 ARG A N 1
ATOM 1680 C CA . ARG A 1 205 ? 43.661 -1.206 -59.649 1.00 68.75 205 ARG A CA 1
ATOM 1681 C C . ARG A 1 205 ? 42.208 -1.695 -59.704 1.00 68.75 205 ARG A C 1
ATOM 1683 O O . ARG A 1 205 ? 41.405 -1.192 -60.492 1.00 68.75 205 ARG A O 1
ATOM 1690 N N . LYS A 1 206 ? 41.848 -2.680 -58.871 1.00 81.81 206 LYS A N 1
ATOM 1691 C CA . LYS A 1 206 ? 40.462 -3.146 -58.705 1.00 81.81 206 LYS A CA 1
ATOM 1692 C C . LYS A 1 206 ? 39.831 -2.473 -57.489 1.00 81.81 206 LYS A C 1
ATOM 1694 O O . LYS A 1 206 ? 40.323 -2.642 -56.377 1.00 81.81 206 LYS A O 1
ATOM 1699 N N . LEU A 1 207 ? 38.675 -1.835 -57.681 1.00 79.00 207 LEU A N 1
ATOM 1700 C CA . LEU A 1 207 ? 37.924 -1.162 -56.613 1.00 79.00 207 LEU A CA 1
ATOM 1701 C C . LEU A 1 207 ? 37.666 -2.074 -55.399 1.00 79.00 207 LEU A C 1
ATOM 1703 O O . LEU A 1 207 ? 37.830 -1.651 -54.261 1.00 79.00 207 LEU A O 1
ATOM 1707 N N . CYS A 1 208 ? 37.331 -3.347 -55.638 1.00 81.19 208 CYS A N 1
ATOM 1708 C CA . CYS A 1 208 ? 37.128 -4.329 -54.567 1.00 81.19 208 CYS A CA 1
ATOM 1709 C C . CYS A 1 208 ? 38.399 -4.556 -53.736 1.00 81.19 208 CYS A C 1
A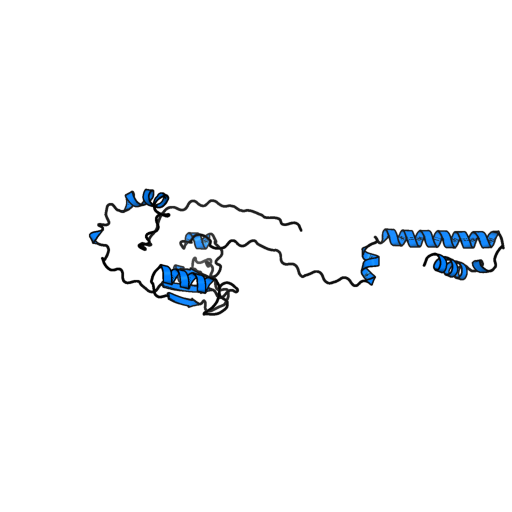TOM 1711 O O . CYS A 1 208 ? 38.327 -4.618 -52.514 1.00 81.19 208 CYS A O 1
ATOM 1713 N N . ASN A 1 209 ? 39.569 -4.632 -54.375 1.00 83.19 209 ASN A N 1
ATOM 1714 C CA . ASN A 1 209 ? 40.835 -4.808 -53.663 1.00 83.19 209 ASN A CA 1
ATOM 1715 C C . ASN A 1 209 ? 41.190 -3.549 -52.868 1.00 83.19 209 ASN A C 1
ATOM 1717 O O . ASN A 1 209 ? 41.569 -3.660 -51.707 1.00 83.19 209 ASN A O 1
ATOM 1721 N N . CYS A 1 210 ? 40.989 -2.365 -53.455 1.00 83.81 210 CYS A N 1
ATOM 1722 C CA . CYS A 1 210 ? 41.188 -1.090 -52.767 1.00 83.81 210 CYS A CA 1
ATOM 1723 C C . CYS A 1 210 ? 40.305 -0.977 -51.515 1.00 83.81 210 CYS A C 1
ATOM 1725 O O . CYS A 1 210 ? 40.787 -0.554 -50.468 1.00 83.81 210 CYS A O 1
ATOM 1727 N N . PHE A 1 211 ? 39.046 -1.413 -51.601 1.00 86.00 211 PHE A N 1
ATOM 1728 C CA . PHE A 1 211 ? 38.127 -1.471 -50.465 1.00 86.00 211 PHE A CA 1
ATOM 1729 C C . PHE A 1 211 ? 38.622 -2.421 -49.366 1.00 86.00 211 PHE A C 1
ATOM 1731 O O . PHE A 1 211 ? 38.687 -2.041 -48.202 1.00 86.00 211 PHE A O 1
ATOM 1738 N N . PHE A 1 212 ? 39.028 -3.647 -49.709 1.00 85.56 212 PHE A N 1
ATOM 1739 C CA . PHE A 1 212 ? 39.534 -4.591 -48.706 1.00 85.56 212 PHE A CA 1
ATOM 1740 C C . PHE A 1 212 ? 40.842 -4.128 -48.055 1.00 85.56 212 PHE A C 1
ATOM 1742 O O . PHE A 1 212 ? 41.044 -4.365 -46.865 1.00 85.56 212 PHE A O 1
ATOM 1749 N N . ILE A 1 213 ? 41.719 -3.461 -48.808 1.00 85.00 213 ILE A N 1
ATOM 1750 C CA . ILE A 1 213 ? 42.968 -2.909 -48.273 1.00 85.00 213 ILE A CA 1
ATOM 1751 C C . ILE A 1 213 ? 42.675 -1.716 -47.355 1.00 85.00 213 ILE A C 1
ATOM 1753 O O . ILE A 1 213 ? 43.201 -1.673 -46.246 1.00 85.00 213 ILE A O 1
ATOM 1757 N N . SER A 1 214 ? 41.796 -0.789 -47.751 1.00 85.25 214 SER A N 1
ATOM 1758 C CA . SER A 1 214 ? 41.427 0.353 -46.902 1.00 85.25 214 SER A CA 1
ATOM 1759 C C . SER A 1 214 ? 40.678 -0.082 -45.642 1.00 85.25 214 SER A C 1
ATOM 1761 O O . SER A 1 214 ? 40.898 0.478 -44.570 1.00 85.25 214 SER A O 1
ATOM 1763 N N . LEU A 1 215 ? 39.847 -1.125 -45.737 1.00 87.12 215 LEU A N 1
ATOM 1764 C CA . LEU A 1 215 ? 39.148 -1.703 -44.589 1.00 87.12 215 LEU A CA 1
ATOM 1765 C C . LEU A 1 215 ? 40.129 -2.288 -43.564 1.00 87.12 215 LEU A C 1
ATOM 1767 O O . LEU A 1 215 ? 39.926 -2.118 -42.368 1.00 87.12 215 LEU A O 1
ATOM 1771 N N . ARG A 1 216 ? 41.209 -2.934 -44.027 1.00 86.06 216 ARG A N 1
ATOM 1772 C CA . ARG A 1 216 ? 42.278 -3.468 -43.162 1.00 86.06 216 ARG A CA 1
ATOM 1773 C C . ARG A 1 216 ? 43.093 -2.394 -42.444 1.00 86.06 216 ARG A C 1
ATOM 1775 O O . ARG A 1 216 ? 43.748 -2.713 -41.467 1.00 86.06 216 ARG A O 1
ATOM 1782 N N . ILE A 1 217 ? 43.115 -1.168 -42.960 1.00 84.19 217 ILE A N 1
ATOM 1783 C CA . ILE A 1 217 ? 43.799 -0.037 -42.317 1.00 84.19 217 ILE A CA 1
ATOM 1784 C C . ILE A 1 217 ? 42.886 0.609 -41.263 1.00 84.19 217 ILE A C 1
ATOM 1786 O O . ILE A 1 217 ? 43.370 1.202 -40.304 1.00 84.19 217 ILE A O 1
ATOM 1790 N N . PHE A 1 218 ? 41.569 0.520 -41.460 1.00 79.06 218 PHE A N 1
ATOM 1791 C CA . PHE A 1 218 ? 40.569 1.153 -40.604 1.00 79.06 218 PHE A CA 1
ATOM 1792 C C . PHE A 1 218 ? 40.169 0.312 -39.376 1.00 79.06 218 PHE A C 1
ATOM 1794 O O . PHE A 1 218 ? 39.835 0.892 -38.343 1.00 79.06 218 PHE A O 1
ATOM 1801 N N . LEU A 1 219 ? 40.167 -1.022 -39.498 1.00 74.56 219 LEU A N 1
ATOM 1802 C CA . LEU A 1 219 ? 39.895 -1.988 -38.418 1.00 74.56 219 LEU A CA 1
ATOM 1803 C C . LEU A 1 219 ? 41.179 -2.415 -37.703 1.00 74.56 219 LEU A C 1
ATOM 1805 O O . LEU A 1 219 ? 41.127 -2.512 -36.457 1.00 74.56 219 LEU A O 1
#

InterPro domains:
  IPR052192 Ionotropic receptor [PTHR42643] (59-212)

pLDDT: mean 75.85, std 23.49, range [21.97, 95.56]

Secondary structure (DSSP, 8-state):
--------------------------TTSHHHHTTTGGGTTTS--GGGS-SS-PPPPEEEEE--BTTTBSSSS-SHHHHHHHHHHHHHT--EEEEE-SSTT----B-TTS-B-HHHHHHHTTS-SEEESS----HHHHHHS-----S--------PPPPPPPPHHHHHHHHS-HHHHHHHHHHHHHHHHHHHHHHHHH---TTTSSHHHHHHHHHHHH-